Protein AF-L0PBT4-F1 (afdb_monomer_lite)

Foldseek 3Di:
DDDDDDDDPDDDPPDPDPVVVVVVVVVVVVVVPPDDDDDPDDDDDDDDDPDDDPDDPDDDDPDDPPPPPDDVVNVVVVVVVVVVVLVVLLVVLVVLLVVLVVLLVVLLVLLVVLLVVLVVLLVLLVVLLVLLVVLVVLVVVLVVLVVVLPDPPPDPDDPPVCPVVVVVVVVVVVVVVVVVSVVVVVVSVVLSVVLVVLSVCLVCVPPPCPPPPPPPPDPPPPPPDPDPVSVVSVSSSVVSVVSSVVSVVSSVSSVVSSVVSVVSSVVSVVVSVVSVVVSVVSNVVSVVSVVVSD

Organism: Pneumocystis jirovecii (NCBI:txid42068)

Secondary structure (DSSP, 8-state):
-----------------HHHHHHHHHHHHHHHT-------------------------S--------SSS-HHHHHHHHHHHHHHHHHHHHHHHHHHHHHHHHHHHHHHHHHHHHHHHHHHHHHHHHHHHHHHHHHHHHHHHHHHHHHSS-TTS-----GGGHHHHHHHHHHHHHHHHHHHHHHHHHHHHHHHHHHHHHHHHHHTTTT----------TT---SS--HHHHHHHHHHHHHHHHHHHHHHHHHHHHHHHHHHHHHHHHHHHHHHHHHHHHHHHHHHHHHHHHTT-

InterPro domains:
  IPR000727 Target SNARE coiled-coil homology domain [PS50192] (231-293)
  IPR000727 Target SNARE coiled-coil homology domain [SM00397] (78-148)
  IPR000727 Target SNARE coiled-coil homology domain [SM00397] (226-293)

Structure (mmCIF, N/CA/C/O backbone):
data_AF-L0PBT4-F1
#
_entry.id   AF-L0PBT4-F1
#
loop_
_atom_site.group_PDB
_atom_site.id
_atom_site.type_symbol
_atom_site.label_atom_id
_atom_site.label_alt_id
_atom_site.label_comp_id
_atom_site.label_asym_id
_atom_site.label_entity_id
_atom_site.label_seq_id
_atom_site.pdbx_PDB_ins_code
_atom_site.Cartn_x
_atom_site.Cartn_y
_atom_site.Cartn_z
_atom_site.occupancy
_atom_site.B_iso_or_equiv
_atom_site.auth_seq_id
_atom_site.auth_comp_id
_atom_site.auth_asym_id
_atom_site.auth_atom_id
_atom_site.pdbx_PDB_model_num
ATOM 1 N N . MET A 1 1 ? -69.398 -10.381 -0.695 1.00 43.28 1 MET A N 1
ATOM 2 C CA . MET A 1 1 ? -68.529 -10.692 -1.851 1.00 43.28 1 MET A CA 1
ATOM 3 C C . MET A 1 1 ? -67.370 -9.709 -1.882 1.00 43.28 1 MET A C 1
ATOM 5 O O . MET A 1 1 ? -67.590 -8.557 -2.208 1.00 43.28 1 MET A O 1
ATOM 9 N N . SER A 1 2 ? -66.177 -10.134 -1.473 1.00 41.75 2 SER A N 1
ATOM 10 C CA . SER A 1 2 ? -64.918 -9.934 -2.208 1.00 41.75 2 SER A CA 1
ATOM 11 C C . SER A 1 2 ? -63.764 -10.344 -1.297 1.00 41.75 2 SER A C 1
ATOM 13 O O . SER A 1 2 ? -63.379 -9.637 -0.373 1.00 41.75 2 SER A O 1
ATOM 15 N N . SER A 1 3 ? -63.255 -11.536 -1.585 1.00 40.88 3 SER A N 1
ATOM 16 C CA . SER A 1 3 ? -61.967 -12.060 -1.148 1.00 40.88 3 SER A CA 1
ATOM 17 C C . SER A 1 3 ? -60.820 -11.144 -1.595 1.00 40.88 3 SER A C 1
ATOM 19 O O . SER A 1 3 ? -60.897 -10.574 -2.684 1.00 40.88 3 SER A O 1
ATOM 21 N N . ARG A 1 4 ? -59.787 -11.019 -0.748 1.00 42.50 4 ARG A N 1
ATOM 22 C CA . ARG A 1 4 ? -58.368 -10.673 -1.009 1.00 42.50 4 ARG A CA 1
ATOM 23 C C . ARG A 1 4 ? -57.743 -10.487 0.384 1.00 42.50 4 ARG A C 1
ATOM 25 O O . ARG A 1 4 ? -58.097 -9.551 1.078 1.00 42.50 4 ARG A O 1
ATOM 32 N N . GLY A 1 5 ? -56.922 -11.369 0.939 1.00 37.16 5 GLY A N 1
ATOM 33 C CA . GLY A 1 5 ? -55.875 -12.182 0.336 1.00 37.16 5 GLY A CA 1
ATOM 34 C C . GLY A 1 5 ? -54.567 -11.753 1.000 1.00 37.16 5 GLY A C 1
ATOM 35 O O . GLY A 1 5 ? -53.940 -10.801 0.545 1.00 37.16 5 GLY A O 1
ATOM 36 N N . PHE A 1 6 ? -54.212 -12.415 2.105 1.00 38.78 6 PHE A N 1
ATOM 37 C CA . PHE A 1 6 ? -52.901 -12.319 2.749 1.00 38.78 6 PHE A CA 1
ATOM 38 C C . PHE A 1 6 ? -51.807 -12.529 1.692 1.00 38.78 6 PHE A C 1
ATOM 40 O O . PHE A 1 6 ? -51.785 -13.569 1.035 1.00 38.78 6 PHE A O 1
ATOM 47 N N . ARG A 1 7 ? -50.900 -11.561 1.524 1.00 38.94 7 ARG A N 1
ATOM 48 C CA . ARG A 1 7 ? -49.641 -11.775 0.804 1.00 38.94 7 ARG A CA 1
ATOM 49 C C . ARG A 1 7 ? -48.511 -11.859 1.817 1.00 38.94 7 ARG A C 1
ATOM 51 O O . ARG A 1 7 ? -48.128 -10.872 2.435 1.00 38.94 7 ARG A O 1
ATOM 58 N N . SER A 1 8 ? -48.025 -13.081 1.973 1.00 37.66 8 SER A N 1
ATOM 59 C CA . SER A 1 8 ? -46.718 -13.441 2.501 1.00 37.66 8 SER A CA 1
ATOM 60 C C . SER A 1 8 ? -45.621 -12.590 1.859 1.00 37.66 8 SER A C 1
ATOM 62 O O . SER A 1 8 ? -45.444 -12.635 0.640 1.00 37.66 8 SER A O 1
ATOM 64 N N . ILE A 1 9 ? -44.861 -11.853 2.668 1.00 38.34 9 ILE A N 1
ATOM 65 C CA . ILE A 1 9 ? -43.559 -11.327 2.254 1.00 38.34 9 ILE A CA 1
ATOM 66 C C . ILE A 1 9 ? -42.595 -12.508 2.363 1.00 38.34 9 ILE A C 1
ATOM 68 O O . ILE A 1 9 ? -42.081 -12.825 3.433 1.00 38.34 9 ILE A O 1
ATOM 72 N N . SER A 1 10 ? -42.495 -13.233 1.250 1.00 38.16 10 SER A N 1
ATOM 73 C CA . SER A 1 10 ? -41.511 -14.281 1.029 1.00 38.16 10 SER A CA 1
ATOM 74 C C . SER A 1 10 ? -40.129 -13.647 0.931 1.00 38.16 10 SER A C 1
ATOM 76 O O . SER A 1 10 ? -39.954 -12.567 0.372 1.00 38.16 10 SER A O 1
ATOM 78 N N . SER A 1 11 ? -39.170 -14.346 1.513 1.00 46.53 11 SER A N 1
ATOM 79 C CA . SER A 1 11 ? -37.734 -14.155 1.403 1.00 46.53 11 SER A CA 1
ATOM 80 C C . SER A 1 11 ? -37.273 -14.040 -0.051 1.00 46.53 11 SER A C 1
ATOM 82 O O . SER A 1 11 ? -37.295 -15.042 -0.755 1.00 46.53 11 SER A O 1
ATOM 84 N N . ASP A 1 12 ? -36.766 -12.873 -0.439 1.00 35.81 12 ASP A N 1
ATOM 85 C CA . ASP A 1 12 ? -35.899 -12.710 -1.610 1.00 35.81 12 ASP A CA 1
ATOM 86 C C . ASP A 1 12 ? -34.608 -12.004 -1.170 1.00 35.81 12 ASP A C 1
ATOM 88 O O . ASP A 1 12 ? -34.315 -10.859 -1.504 1.00 35.81 12 ASP A O 1
ATOM 92 N N . ILE A 1 13 ? -33.826 -12.721 -0.358 1.00 43.94 13 ILE A N 1
ATOM 93 C CA . ILE A 1 13 ? -32.375 -12.535 -0.290 1.00 43.94 13 ILE A CA 1
ATOM 94 C C . ILE A 1 13 ? -31.819 -13.366 -1.445 1.00 43.94 13 ILE A C 1
ATOM 96 O O . ILE A 1 13 ? -31.404 -14.508 -1.269 1.00 43.94 13 ILE A O 1
ATOM 100 N N . SER A 1 14 ? -31.861 -12.811 -2.652 1.00 39.59 14 SER A N 1
ATOM 101 C CA . SER A 1 14 ? -31.086 -13.327 -3.775 1.00 39.59 14 SER A CA 1
ATOM 102 C C . SER A 1 14 ? -29.856 -12.441 -3.932 1.00 39.59 14 SER A C 1
ATOM 104 O O . SER A 1 14 ? -29.924 -11.358 -4.508 1.00 39.59 14 SER A O 1
ATOM 106 N N . SER A 1 15 ? -28.754 -12.895 -3.333 1.00 42.53 15 SER A N 1
ATOM 107 C CA . SER A 1 15 ? -27.389 -12.800 -3.868 1.00 42.53 15 SER A CA 1
ATOM 108 C C . SER A 1 15 ? -27.216 -11.834 -5.050 1.00 42.53 15 SER A C 1
ATOM 110 O O . SER A 1 15 ? -27.249 -12.240 -6.213 1.00 42.53 15 SER A O 1
ATOM 112 N N . ILE A 1 16 ? -27.003 -10.553 -4.751 1.00 42.06 16 ILE A N 1
ATOM 113 C CA . ILE A 1 16 ? -26.488 -9.593 -5.726 1.00 42.06 16 ILE A CA 1
ATOM 114 C C . ILE A 1 16 ? -25.028 -9.977 -5.960 1.00 42.06 16 ILE A C 1
ATOM 116 O O . ILE A 1 16 ? -24.173 -9.796 -5.095 1.00 42.06 16 ILE A O 1
ATOM 120 N N . SER A 1 17 ? -24.775 -10.583 -7.116 1.00 49.16 17 SER A N 1
ATOM 121 C CA . SER A 1 17 ? -23.468 -11.033 -7.581 1.00 49.16 17 SER A CA 1
ATOM 122 C C . SER A 1 17 ? -22.495 -9.853 -7.702 1.00 49.16 17 SER A C 1
ATOM 124 O O . SER A 1 17 ? -22.432 -9.189 -8.739 1.00 49.16 17 SER A O 1
ATOM 126 N N . SER A 1 18 ? -21.708 -9.607 -6.657 1.00 51.16 18 SER A N 1
ATOM 127 C CA . SER A 1 18 ? -20.568 -8.679 -6.662 1.00 51.16 18 SER A CA 1
ATOM 128 C C . SER A 1 18 ? -19.518 -9.037 -7.729 1.00 51.16 18 SER A C 1
ATOM 130 O O . SER A 1 18 ? -18.808 -8.158 -8.219 1.00 51.16 18 SER A O 1
ATOM 132 N N . GLU A 1 19 ? -19.485 -10.299 -8.169 1.00 45.59 19 GLU A N 1
ATOM 133 C CA . GLU A 1 19 ? -18.660 -10.792 -9.279 1.00 45.59 19 GLU A CA 1
ATOM 134 C C . GLU A 1 19 ? -18.990 -10.104 -10.618 1.00 45.59 19 GLU A C 1
ATOM 136 O O . GLU A 1 19 ? -18.097 -9.804 -11.412 1.00 45.59 19 GLU A O 1
ATOM 141 N N . SER A 1 20 ? -20.274 -9.826 -10.883 1.00 51.75 20 SER A N 1
ATOM 142 C CA . SER A 1 20 ? -20.720 -9.254 -12.162 1.00 51.75 20 SER A CA 1
ATOM 143 C C . SER A 1 20 ? -20.284 -7.798 -12.293 1.00 51.75 20 SER A C 1
ATOM 145 O O . SER A 1 20 ? -19.814 -7.374 -13.347 1.00 51.75 20 SER A O 1
ATOM 147 N N . THR A 1 21 ? -20.392 -7.026 -11.213 1.00 55.00 21 THR A N 1
ATOM 148 C CA . THR A 1 21 ? -20.064 -5.596 -11.199 1.00 55.00 21 THR A CA 1
ATOM 149 C C . THR A 1 21 ? -18.555 -5.362 -11.263 1.00 55.00 21 THR A C 1
ATOM 151 O O . THR A 1 21 ? -18.106 -4.428 -11.931 1.00 55.00 21 THR A O 1
ATOM 154 N N . TYR A 1 22 ? -17.756 -6.236 -10.640 1.00 52.50 22 TYR A N 1
ATOM 155 C CA . TYR A 1 22 ? -16.294 -6.184 -10.721 1.00 52.50 22 TYR A CA 1
ATOM 156 C C . TYR A 1 22 ? -15.786 -6.517 -12.132 1.00 52.50 22 TYR A C 1
ATOM 158 O O . TYR A 1 22 ? -14.989 -5.766 -12.698 1.00 52.50 22 TYR A O 1
ATOM 166 N N . ASN A 1 23 ? -16.310 -7.581 -12.748 1.00 51.16 23 ASN A N 1
ATOM 167 C CA . ASN A 1 23 ? -15.938 -7.962 -14.112 1.00 51.16 23 ASN A CA 1
ATOM 168 C C . ASN A 1 23 ? -16.391 -6.929 -15.149 1.00 51.16 23 ASN A C 1
ATOM 170 O O . ASN A 1 23 ? -15.638 -6.598 -16.061 1.00 51.16 23 ASN A O 1
ATOM 174 N N . GLN A 1 24 ? -17.572 -6.336 -14.974 1.00 58.28 24 GLN A N 1
ATOM 175 C CA . GLN A 1 24 ? -18.054 -5.277 -15.860 1.00 58.28 24 GLN A CA 1
ATOM 176 C C . GLN A 1 24 ? -17.209 -3.996 -15.747 1.00 58.28 24 GLN A C 1
ATOM 178 O O . GLN A 1 24 ? -17.009 -3.302 -16.742 1.00 58.28 24 GLN A O 1
ATOM 183 N N . SER A 1 25 ? -16.661 -3.708 -14.563 1.00 62.53 25 SER A N 1
ATOM 184 C CA . SER A 1 25 ? -15.754 -2.574 -14.342 1.00 62.53 25 SER A CA 1
ATOM 185 C C . SER A 1 25 ? -14.353 -2.834 -14.907 1.00 62.53 25 SER A C 1
ATOM 187 O O . SER A 1 25 ? -13.784 -1.944 -15.535 1.00 62.53 25 SER A O 1
ATOM 189 N N . ARG A 1 26 ? -13.824 -4.063 -14.768 1.00 54.12 26 ARG A N 1
ATOM 190 C CA . ARG A 1 26 ? -12.590 -4.501 -15.450 1.00 54.12 26 ARG A CA 1
ATOM 191 C C . ARG A 1 26 ? -12.731 -4.385 -16.963 1.00 54.12 26 ARG A C 1
ATOM 193 O O . ARG A 1 26 ? -11.883 -3.773 -17.597 1.00 54.12 26 ARG A O 1
ATOM 200 N N . ASN A 1 27 ? -13.812 -4.913 -17.531 1.00 55.19 27 ASN A N 1
ATOM 201 C CA . ASN A 1 27 ? -14.011 -4.917 -18.980 1.00 55.19 27 ASN A CA 1
ATOM 202 C C . ASN A 1 27 ? -14.129 -3.494 -19.545 1.00 55.19 27 ASN A C 1
ATOM 204 O O . ASN A 1 27 ? -13.519 -3.203 -20.567 1.00 55.19 27 ASN A O 1
ATOM 208 N N . LYS A 1 28 ? -14.796 -2.577 -18.830 1.00 58.22 28 LYS A N 1
ATOM 209 C CA . LYS A 1 28 ? -14.851 -1.155 -19.211 1.00 58.22 28 LYS A CA 1
ATOM 210 C C . LYS A 1 28 ? -13.494 -0.451 -19.118 1.00 58.22 28 LYS A C 1
ATOM 212 O O . LYS A 1 28 ? -13.214 0.432 -19.923 1.00 58.22 28 LYS A O 1
ATOM 217 N N . LEU A 1 29 ? -12.637 -0.846 -18.173 1.00 45.81 29 LEU A N 1
ATOM 218 C CA . LEU A 1 29 ? -11.268 -0.331 -18.069 1.00 45.81 29 LEU A CA 1
ATOM 219 C C . LEU A 1 29 ? -10.413 -0.760 -19.278 1.00 45.81 29 LEU A C 1
ATOM 221 O O . LEU A 1 29 ? -9.633 0.045 -19.776 1.00 45.81 29 LEU A O 1
ATOM 225 N N . PHE A 1 30 ? -10.609 -1.987 -19.778 1.00 47.06 30 PHE A N 1
ATOM 226 C CA . PHE A 1 30 ? -9.940 -2.506 -20.982 1.00 47.06 30 PHE A CA 1
ATOM 227 C C . PHE A 1 30 ? -10.537 -1.968 -22.300 1.00 47.06 30 PHE A C 1
ATOM 229 O O . PHE A 1 30 ? -9.823 -1.834 -23.297 1.00 47.06 30 PHE A O 1
ATOM 236 N N . GLU A 1 31 ? -11.820 -1.597 -22.310 1.00 46.00 31 GLU A N 1
ATOM 237 C CA . GLU A 1 31 ? -12.459 -0.911 -23.443 1.00 46.00 31 GLU A CA 1
ATOM 238 C C . GLU A 1 31 ? -11.933 0.522 -23.617 1.00 46.00 31 GLU A C 1
ATOM 240 O O . GLU A 1 31 ? -11.629 0.935 -24.734 1.00 46.00 31 GLU A O 1
ATOM 245 N N . ILE A 1 32 ? -11.747 1.271 -22.523 1.00 44.81 32 ILE A N 1
ATOM 246 C CA . ILE A 1 32 ? -11.278 2.669 -22.574 1.00 44.81 32 ILE A CA 1
ATOM 247 C C . ILE A 1 32 ? -9.815 2.770 -23.044 1.00 44.81 32 ILE A C 1
ATOM 249 O O . ILE A 1 32 ? -9.438 3.750 -23.685 1.00 44.81 32 ILE A O 1
ATOM 253 N N . THR A 1 33 ? -8.989 1.749 -22.800 1.00 44.69 33 THR A N 1
ATOM 254 C CA . THR A 1 33 ? -7.594 1.709 -23.278 1.00 44.69 33 THR A CA 1
ATOM 255 C C . THR A 1 33 ? -7.451 1.329 -24.753 1.00 44.69 33 THR A C 1
ATOM 257 O O . THR A 1 33 ? -6.356 1.417 -25.302 1.00 44.69 33 THR A O 1
ATOM 260 N N . SER A 1 34 ? -8.538 0.937 -25.421 1.00 42.00 34 SER A N 1
ATOM 261 C CA . SER A 1 34 ? -8.514 0.513 -26.823 1.00 42.00 34 SER A CA 1
ATOM 262 C C . SER A 1 34 ? -8.777 1.693 -27.760 1.00 42.00 34 SER A C 1
ATOM 264 O O . SER A 1 34 ? -9.775 1.745 -28.471 1.00 42.00 34 SER A O 1
ATOM 266 N N . SER A 1 35 ? -7.869 2.671 -27.761 1.00 41.31 35 SER A N 1
ATOM 267 C CA . SER A 1 35 ? -7.844 3.734 -28.771 1.00 41.31 35 SER A CA 1
ATOM 268 C C . SER A 1 35 ? -6.645 3.552 -29.701 1.00 41.31 35 SER A C 1
ATOM 270 O O . SER A 1 35 ? -5.522 3.902 -29.358 1.00 41.31 35 SER A O 1
ATOM 272 N N . LYS A 1 36 ? -6.948 2.997 -30.883 1.00 41.69 36 LYS A N 1
ATOM 273 C CA . LYS A 1 36 ? -6.243 3.092 -32.175 1.00 41.69 36 LYS A CA 1
ATOM 274 C C . LYS A 1 36 ? -4.715 2.953 -32.151 1.00 41.69 36 LYS A C 1
ATOM 276 O O . LYS A 1 36 ? -3.992 3.931 -32.302 1.00 41.69 36 LYS A O 1
ATOM 281 N N . TYR A 1 37 ? -4.256 1.708 -32.131 1.00 35.22 37 TYR A N 1
ATOM 282 C CA . TYR A 1 37 ? -3.057 1.322 -32.870 1.00 35.22 37 TYR A CA 1
ATOM 283 C C . TYR A 1 37 ? -3.450 0.183 -33.808 1.00 35.22 37 TYR A C 1
ATOM 285 O O . TYR A 1 37 ? -3.928 -0.856 -33.350 1.00 35.22 37 TYR A O 1
ATOM 293 N N . ASP A 1 38 ? -3.309 0.416 -35.113 1.00 33.78 38 ASP A N 1
ATOM 294 C CA . ASP A 1 38 ? -3.436 -0.616 -36.137 1.00 33.78 38 ASP A CA 1
ATOM 295 C C . ASP A 1 38 ? -2.411 -1.716 -35.854 1.00 33.78 38 ASP A C 1
ATOM 297 O O . ASP A 1 38 ? -1.199 -1.503 -35.921 1.00 33.78 38 ASP A O 1
ATOM 301 N N . GLN A 1 39 ? -2.901 -2.903 -35.499 1.00 33.56 39 GLN A N 1
ATOM 302 C CA . GLN A 1 39 ? -2.078 -4.098 -35.429 1.00 33.56 39 GLN A CA 1
ATOM 303 C C . GLN A 1 39 ? -1.901 -4.656 -36.840 1.00 33.56 39 GLN A C 1
ATOM 305 O O . GLN A 1 39 ? -2.731 -5.427 -37.319 1.00 33.56 39 GLN A O 1
ATOM 310 N N . ASN A 1 40 ? -0.786 -4.320 -37.487 1.00 30.48 40 ASN A N 1
ATOM 311 C CA . ASN A 1 40 ? -0.263 -5.162 -38.558 1.00 30.48 40 ASN A CA 1
ATOM 312 C C . ASN A 1 40 ? 0.199 -6.485 -37.937 1.00 30.48 40 ASN A C 1
ATOM 314 O O . ASN A 1 40 ? 1.293 -6.600 -37.388 1.00 30.48 40 ASN A O 1
ATOM 318 N N . THR A 1 41 ? -0.676 -7.484 -37.990 1.00 30.20 41 THR A N 1
ATOM 319 C CA . THR A 1 41 ? -0.382 -8.867 -37.623 1.00 30.20 41 THR A CA 1
ATOM 320 C C . THR A 1 41 ? 0.259 -9.563 -38.821 1.00 30.20 41 THR A C 1
ATOM 322 O O . THR A 1 41 ? -0.424 -10.103 -39.686 1.00 30.20 41 THR A O 1
ATOM 325 N N . TYR A 1 42 ? 1.592 -9.570 -38.873 1.00 32.69 42 TYR A N 1
ATOM 326 C CA . TYR A 1 42 ? 2.319 -10.550 -39.678 1.00 32.69 42 TYR A CA 1
ATOM 327 C C . TYR A 1 42 ? 2.253 -11.898 -38.959 1.00 32.69 42 TYR A C 1
ATOM 329 O O . TYR A 1 42 ? 2.907 -12.119 -37.940 1.00 32.69 42 TYR A O 1
ATOM 337 N N . THR A 1 43 ? 1.425 -12.800 -39.477 1.00 30.72 43 THR A N 1
ATOM 338 C CA . THR A 1 43 ? 1.442 -14.213 -39.103 1.00 30.72 43 THR A CA 1
ATOM 339 C C . THR A 1 43 ? 2.543 -14.898 -39.911 1.00 30.72 43 THR A C 1
ATOM 341 O O . THR A 1 43 ? 2.409 -15.102 -41.112 1.00 30.72 43 THR A O 1
ATOM 344 N N . SER A 1 44 ? 3.662 -15.223 -39.262 1.00 32.78 44 SER A N 1
ATOM 345 C CA . SER A 1 44 ? 4.652 -16.159 -39.801 1.00 32.78 44 SER A CA 1
ATOM 346 C C . SER A 1 44 ? 4.689 -17.379 -38.888 1.00 32.78 44 SER A C 1
ATOM 348 O O . SER A 1 44 ? 5.070 -17.292 -37.719 1.00 32.78 44 SER A O 1
ATOM 350 N N . GLU A 1 45 ? 4.199 -18.503 -39.405 1.00 28.91 45 GLU A N 1
ATOM 351 C CA . GLU A 1 45 ? 4.222 -19.803 -38.744 1.00 28.91 45 GLU A CA 1
ATOM 352 C C . GLU A 1 45 ? 5.671 -20.289 -38.589 1.00 28.91 45 GLU A C 1
ATOM 354 O O . GLU A 1 45 ? 6.248 -20.899 -39.488 1.00 28.91 45 GLU A O 1
ATOM 359 N N . TYR A 1 46 ? 6.259 -20.073 -37.414 1.00 31.39 46 TYR A N 1
ATOM 360 C CA . TYR A 1 46 ? 7.480 -20.769 -37.018 1.00 31.39 46 TYR A CA 1
ATOM 361 C C . TYR A 1 46 ? 7.149 -22.220 -36.641 1.00 31.39 46 TYR A C 1
ATOM 363 O O . TYR A 1 46 ? 6.716 -22.518 -35.527 1.00 31.39 46 TYR A O 1
ATOM 371 N N . LYS A 1 47 ? 7.380 -23.151 -37.573 1.00 30.80 47 LYS A N 1
ATOM 372 C CA . LYS A 1 47 ? 7.504 -24.583 -37.264 1.00 30.80 47 LYS A CA 1
ATOM 373 C C . LYS A 1 47 ? 8.904 -24.860 -36.713 1.00 30.80 47 LYS A C 1
ATOM 375 O O . LYS A 1 47 ? 9.864 -24.976 -37.467 1.00 30.80 47 LYS A O 1
ATOM 380 N N . SER A 1 48 ? 9.007 -25.001 -35.394 1.00 29.12 48 SER A N 1
ATOM 381 C CA . SER A 1 48 ? 10.205 -25.512 -34.722 1.00 29.12 48 SER A CA 1
ATOM 382 C C . SER A 1 48 ? 10.399 -27.003 -35.014 1.00 29.12 48 SER A C 1
ATOM 384 O O . SER A 1 48 ? 9.711 -27.843 -34.439 1.00 29.12 48 SER A O 1
ATOM 386 N N . ASN A 1 49 ? 11.369 -27.334 -35.868 1.00 30.39 49 ASN A N 1
ATOM 387 C CA . ASN A 1 49 ? 11.982 -28.662 -35.921 1.00 30.39 49 ASN A CA 1
ATOM 388 C C . ASN A 1 49 ? 13.194 -28.665 -34.979 1.00 30.39 49 ASN A C 1
ATOM 390 O O . ASN A 1 49 ? 14.296 -28.278 -35.362 1.00 30.39 49 ASN A O 1
ATOM 394 N N . TYR A 1 50 ? 12.979 -29.071 -33.727 1.00 34.25 50 TYR A N 1
ATOM 395 C CA . TYR A 1 50 ? 14.070 -29.418 -32.818 1.00 34.25 50 TYR A CA 1
ATOM 396 C C . TYR A 1 50 ? 14.522 -30.841 -33.127 1.00 34.25 50 TYR A C 1
ATOM 398 O O . TYR A 1 50 ? 13.969 -31.801 -32.594 1.00 34.25 50 TYR A O 1
ATOM 406 N N . ASP A 1 51 ? 15.541 -30.959 -33.977 1.00 31.25 51 ASP A N 1
ATOM 407 C CA . ASP A 1 51 ? 16.295 -32.196 -34.134 1.00 31.25 51 ASP A CA 1
ATOM 408 C C . ASP A 1 51 ? 17.667 -32.031 -33.468 1.00 31.25 51 ASP A C 1
ATOM 410 O O . ASP A 1 51 ? 18.462 -31.142 -33.785 1.00 31.25 51 ASP A O 1
ATOM 414 N N . ASN A 1 52 ? 17.905 -32.864 -32.458 1.00 46.38 52 ASN A N 1
ATOM 415 C CA . ASN A 1 52 ? 19.082 -32.839 -31.601 1.00 46.38 52 ASN A CA 1
ATOM 416 C C . ASN A 1 52 ? 20.354 -33.198 -32.385 1.00 46.38 52 ASN A C 1
ATOM 418 O O . ASN A 1 52 ? 20.638 -34.371 -32.620 1.00 46.38 52 ASN A O 1
ATOM 422 N N . LYS A 1 53 ? 21.192 -32.199 -32.683 1.00 35.12 53 LYS A N 1
ATOM 423 C CA . LYS A 1 53 ? 22.631 -32.386 -32.942 1.00 35.12 53 LYS A CA 1
ATOM 424 C C . LYS A 1 53 ? 23.450 -31.321 -32.214 1.00 35.12 53 LYS A C 1
ATOM 426 O O . LYS A 1 53 ? 24.058 -30.448 -32.823 1.00 35.12 53 LYS A O 1
ATOM 431 N N . PHE A 1 54 ? 23.523 -31.438 -30.890 1.00 35.88 54 PHE A N 1
ATOM 432 C CA . PHE A 1 54 ? 24.600 -30.812 -30.125 1.00 35.88 54 PHE A CA 1
ATOM 433 C C . PHE A 1 54 ? 25.918 -31.534 -30.439 1.00 35.88 54 PHE A C 1
ATOM 435 O O . PHE A 1 54 ? 26.255 -32.548 -29.829 1.00 35.88 54 PHE A O 1
ATOM 442 N N . LYS A 1 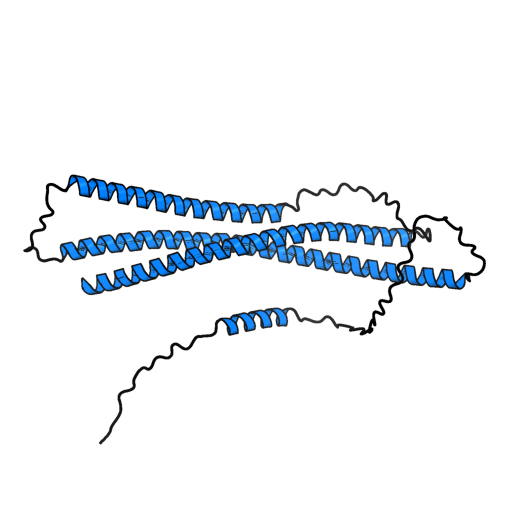55 ? 26.666 -31.014 -31.418 1.00 37.16 55 LYS A N 1
ATOM 443 C CA . LYS A 1 55 ? 28.107 -31.252 -31.517 1.00 37.16 55 LYS A CA 1
ATOM 444 C C . LYS A 1 55 ? 28.829 -30.193 -30.687 1.00 37.16 55 LYS A C 1
ATOM 446 O O . LYS A 1 55 ? 28.750 -29.001 -30.945 1.00 37.16 55 LYS A O 1
ATOM 451 N N . ASN A 1 56 ? 29.492 -30.710 -29.665 1.00 39.47 56 ASN A N 1
ATOM 452 C CA . ASN A 1 56 ? 30.520 -30.120 -28.825 1.00 39.47 56 ASN A CA 1
ATOM 453 C C . ASN A 1 56 ? 31.488 -29.206 -29.613 1.00 39.47 56 ASN A C 1
ATOM 455 O O . ASN A 1 56 ? 32.307 -29.716 -30.374 1.00 39.47 56 ASN A O 1
ATOM 459 N N . TYR A 1 57 ? 31.421 -27.886 -29.406 1.00 39.72 57 TYR A N 1
ATOM 460 C CA . TYR A 1 57 ? 32.486 -26.947 -29.785 1.00 39.72 57 TYR A CA 1
ATOM 461 C C . TYR A 1 57 ? 33.329 -26.617 -28.554 1.00 39.72 57 TYR A C 1
ATOM 463 O O . TYR A 1 57 ? 33.217 -25.558 -27.940 1.00 39.72 57 TYR A O 1
ATOM 471 N N . GLY A 1 58 ? 34.187 -27.564 -28.188 1.00 36.50 58 GLY A N 1
ATOM 472 C CA . GLY A 1 58 ? 35.389 -27.265 -27.434 1.00 36.50 58 GLY A CA 1
ATOM 473 C C . GLY A 1 58 ? 36.491 -26.853 -28.405 1.00 36.50 58 GLY A C 1
ATOM 474 O O . GLY A 1 58 ? 36.928 -27.673 -29.197 1.00 36.50 58 GLY A O 1
ATOM 475 N N . ARG A 1 59 ? 36.945 -25.600 -28.290 1.00 47.09 59 ARG A N 1
ATOM 476 C CA . ARG A 1 59 ? 38.342 -25.180 -28.492 1.00 47.09 59 ARG A CA 1
ATOM 477 C C . ARG A 1 59 ? 39.030 -25.698 -29.766 1.00 47.09 59 ARG A C 1
ATOM 479 O O . ARG A 1 59 ? 39.815 -26.633 -29.683 1.00 47.09 59 ARG A O 1
ATOM 486 N N . GLU A 1 60 ? 38.883 -24.994 -30.886 1.00 37.09 60 GLU A N 1
ATOM 487 C CA . GLU A 1 60 ? 39.837 -25.101 -31.997 1.00 37.09 60 GLU A CA 1
ATOM 488 C C . GLU A 1 60 ? 39.788 -23.863 -32.906 1.00 37.09 60 GLU A C 1
ATOM 490 O O . GLU A 1 60 ? 38.721 -23.458 -33.347 1.00 37.09 60 GLU A O 1
ATOM 495 N N . GLY A 1 61 ? 40.968 -23.266 -33.119 1.00 34.12 61 GLY A N 1
ATOM 496 C CA . GLY A 1 61 ? 41.356 -22.449 -34.274 1.00 34.12 61 GLY A CA 1
ATOM 497 C C . GLY A 1 61 ? 40.472 -21.267 -34.677 1.00 34.12 61 GLY A C 1
ATOM 498 O O . GLY A 1 61 ? 39.474 -21.439 -35.364 1.00 34.12 61 GLY A O 1
ATOM 499 N N . TYR A 1 62 ? 40.948 -20.043 -34.428 1.00 44.00 62 TYR A N 1
ATOM 500 C CA . TYR A 1 62 ? 40.646 -18.930 -35.332 1.00 44.00 62 TYR A CA 1
ATOM 501 C C . TYR A 1 62 ? 41.161 -19.303 -36.731 1.00 44.00 62 TYR A C 1
ATOM 503 O O . TYR A 1 62 ? 42.356 -19.212 -37.006 1.00 44.00 62 TYR A O 1
ATOM 511 N N . THR A 1 63 ? 40.272 -19.774 -37.602 1.00 39.81 63 THR A N 1
ATOM 512 C CA . THR A 1 63 ? 40.524 -19.870 -39.039 1.00 39.81 63 THR A CA 1
ATOM 513 C C . THR A 1 63 ? 40.341 -18.476 -39.637 1.00 39.81 63 THR A C 1
ATOM 515 O O . THR A 1 63 ? 39.249 -17.918 -39.493 1.00 39.81 63 THR A O 1
ATOM 518 N N . PRO A 1 64 ? 41.353 -17.892 -40.302 1.00 44.56 64 PRO A N 1
ATOM 519 C CA . PRO A 1 64 ? 41.133 -16.693 -41.095 1.00 44.56 64 PRO A CA 1
ATOM 520 C C . PRO A 1 64 ? 40.145 -17.066 -42.203 1.00 44.56 64 PRO A C 1
ATOM 522 O O . PRO A 1 64 ? 40.368 -18.041 -42.922 1.00 44.56 64 PRO A O 1
ATOM 525 N N . TYR A 1 65 ? 39.034 -16.339 -42.311 1.00 50.53 65 TYR A N 1
ATOM 526 C CA . TYR A 1 65 ? 38.126 -16.469 -43.447 1.00 50.53 65 TYR A CA 1
ATOM 527 C C . TYR A 1 65 ? 38.919 -16.156 -44.726 1.00 50.53 65 TYR A C 1
ATOM 529 O O . TYR A 1 65 ? 39.334 -15.018 -44.939 1.00 50.53 65 TYR A O 1
ATOM 537 N N . ASN A 1 66 ? 39.152 -17.174 -45.558 1.00 43.16 66 ASN A N 1
ATOM 538 C CA . ASN A 1 66 ? 39.583 -16.988 -46.940 1.00 43.16 66 ASN A CA 1
ATOM 539 C C . ASN A 1 66 ? 38.436 -16.307 -47.689 1.00 43.16 66 ASN A C 1
ATOM 541 O O . ASN A 1 66 ? 37.395 -16.915 -47.935 1.00 43.16 66 ASN A O 1
ATOM 545 N N . ASN A 1 67 ? 38.632 -15.032 -47.998 1.00 52.75 67 ASN A N 1
ATOM 546 C CA . ASN A 1 67 ? 37.675 -14.164 -48.662 1.00 52.75 67 ASN A CA 1
ATOM 547 C C . ASN A 1 67 ? 38.029 -14.078 -50.158 1.00 52.75 67 ASN A C 1
ATOM 549 O O . ASN A 1 67 ? 38.573 -13.082 -50.613 1.00 52.75 67 ASN A O 1
ATOM 553 N N . GLU A 1 68 ? 37.804 -15.160 -50.907 1.00 46.06 68 GLU A N 1
ATOM 554 C CA . GLU A 1 68 ? 37.981 -15.180 -52.376 1.00 46.06 68 GLU A CA 1
ATOM 555 C C . GLU A 1 68 ? 36.698 -15.607 -53.118 1.00 46.06 68 GLU A C 1
ATOM 557 O O . GLU A 1 68 ? 36.745 -16.049 -54.263 1.00 46.06 68 GLU A O 1
ATOM 562 N N . GLY A 1 69 ? 35.530 -15.491 -52.477 1.00 50.50 69 GLY A N 1
ATOM 563 C CA . GLY A 1 69 ? 34.260 -15.897 -53.093 1.00 50.50 69 GLY A CA 1
ATOM 564 C C . GLY A 1 69 ? 33.000 -15.203 -52.583 1.00 50.50 69 GLY A C 1
ATOM 565 O O . GLY A 1 69 ? 31.918 -15.603 -52.998 1.00 50.50 69 GLY A O 1
ATOM 566 N N . SER A 1 70 ? 33.111 -14.200 -51.705 1.00 53.12 70 SER A N 1
ATOM 567 C CA . SER A 1 70 ? 31.984 -13.302 -51.445 1.00 53.12 70 SER A CA 1
ATOM 568 C C . SER A 1 70 ? 32.059 -12.192 -52.480 1.00 53.12 70 SER A C 1
ATOM 570 O O . SER A 1 70 ? 33.074 -11.502 -52.564 1.00 53.12 70 SER A O 1
ATOM 572 N N . SER A 1 71 ? 31.021 -12.057 -53.294 1.00 61.34 71 SER A N 1
ATOM 573 C CA . SER A 1 71 ? 30.893 -10.940 -54.225 1.00 61.34 71 SER A CA 1
ATOM 574 C C . SER A 1 71 ? 30.883 -9.646 -53.406 1.00 61.34 71 SER A C 1
ATOM 576 O O . SER A 1 71 ? 30.257 -9.615 -52.345 1.00 61.34 71 SER A O 1
ATOM 578 N N . ASP A 1 72 ? 31.515 -8.568 -53.877 1.00 67.50 72 ASP A N 1
ATOM 579 C CA . ASP A 1 72 ? 31.386 -7.249 -53.229 1.00 67.50 72 ASP A CA 1
ATOM 580 C C . ASP A 1 72 ? 29.897 -6.850 -53.074 1.00 67.50 72 ASP A C 1
ATOM 582 O O . ASP A 1 72 ? 29.505 -6.243 -52.080 1.00 67.50 72 ASP A O 1
ATOM 586 N N . GLU A 1 73 ? 29.048 -7.324 -53.993 1.00 74.75 73 GLU A N 1
ATOM 587 C CA . GLU A 1 73 ? 27.584 -7.210 -53.973 1.00 74.75 73 GLU A CA 1
ATOM 588 C C . GLU A 1 73 ? 26.924 -7.876 -52.744 1.00 74.75 73 GLU A C 1
ATOM 590 O O . GLU A 1 73 ? 25.997 -7.313 -52.162 1.00 74.75 73 GLU A O 1
ATOM 595 N N . ASP A 1 74 ? 27.426 -9.027 -52.279 1.00 75.56 74 ASP A N 1
ATOM 596 C CA . ASP A 1 74 ? 26.901 -9.704 -51.081 1.00 75.56 74 ASP A CA 1
ATOM 597 C C . ASP A 1 74 ? 27.245 -8.916 -49.807 1.00 75.56 74 ASP A C 1
ATOM 599 O O . ASP A 1 74 ? 26.453 -8.834 -48.865 1.00 75.56 74 ASP A O 1
ATOM 603 N N . VAL A 1 75 ? 28.431 -8.300 -49.779 1.00 76.88 75 VAL A N 1
ATOM 604 C CA . VAL A 1 75 ? 28.885 -7.464 -48.662 1.00 76.88 75 VAL A CA 1
ATOM 605 C C . VAL A 1 75 ? 28.072 -6.168 -48.593 1.00 76.88 75 VAL A C 1
ATOM 607 O O . VAL A 1 75 ? 27.681 -5.751 -47.502 1.00 76.88 75 VAL A O 1
ATOM 610 N N . GLU A 1 76 ? 27.774 -5.545 -49.734 1.00 79.31 76 GLU A N 1
ATOM 611 C CA . GLU A 1 76 ? 26.908 -4.361 -49.816 1.00 79.31 76 GLU A CA 1
ATOM 612 C C . GLU A 1 76 ? 25.464 -4.661 -49.391 1.00 79.31 76 GLU A C 1
ATOM 614 O O . GLU A 1 76 ? 24.879 -3.888 -48.625 1.00 79.31 76 GLU A O 1
ATOM 619 N N . ALA A 1 77 ? 24.912 -5.808 -49.799 1.00 83.81 77 ALA A N 1
ATOM 620 C CA . ALA A 1 77 ? 23.580 -6.239 -49.378 1.00 83.81 77 ALA A CA 1
ATOM 621 C C . ALA A 1 77 ? 23.486 -6.413 -47.849 1.00 83.81 77 ALA A C 1
ATOM 623 O O . ALA A 1 77 ? 22.561 -5.894 -47.218 1.00 83.81 77 ALA A O 1
ATOM 624 N N . ILE A 1 78 ? 24.479 -7.067 -47.234 1.00 81.25 78 ILE A N 1
ATOM 625 C CA . ILE A 1 78 ? 24.546 -7.248 -45.774 1.00 81.25 78 ILE A CA 1
ATOM 626 C C . ILE A 1 78 ? 24.670 -5.900 -45.050 1.00 81.25 78 ILE A C 1
ATOM 628 O O . ILE A 1 78 ? 24.037 -5.688 -44.013 1.00 81.25 78 ILE A O 1
ATOM 632 N N . LYS A 1 79 ? 25.457 -4.959 -45.582 1.00 82.25 79 LYS A N 1
ATOM 633 C CA . LYS A 1 79 ? 25.593 -3.610 -45.007 1.00 82.25 79 LYS A CA 1
ATOM 634 C C . LYS A 1 79 ? 24.278 -2.835 -45.048 1.00 82.25 79 LYS A C 1
ATOM 636 O O . LYS A 1 79 ? 23.921 -2.186 -44.064 1.00 82.25 79 LYS A O 1
ATOM 641 N N . GLN A 1 80 ? 23.535 -2.921 -46.150 1.00 83.94 80 GLN A N 1
ATOM 642 C CA . GLN A 1 80 ? 22.224 -2.283 -46.261 1.00 83.94 80 GLN A CA 1
ATOM 643 C C . GLN A 1 80 ? 21.223 -2.873 -45.258 1.00 83.94 80 GLN A C 1
ATOM 645 O O . GLN A 1 80 ? 20.515 -2.119 -44.584 1.00 83.94 80 GLN A O 1
ATOM 650 N N . GLU A 1 81 ? 21.193 -4.201 -45.120 1.00 84.50 81 GLU A N 1
ATOM 651 C CA . GLU A 1 81 ? 20.368 -4.882 -44.119 1.00 84.50 81 GLU A CA 1
ATOM 652 C C . GLU A 1 81 ? 20.745 -4.444 -42.698 1.00 84.50 81 GLU A C 1
ATOM 654 O O . GLU A 1 81 ? 19.873 -4.128 -41.889 1.00 84.50 81 GLU A O 1
ATOM 659 N N . MET A 1 82 ? 22.042 -4.332 -42.406 1.00 82.06 82 MET A N 1
ATOM 660 C CA . MET A 1 82 ? 22.522 -3.867 -41.109 1.00 82.06 82 MET A CA 1
ATOM 661 C C . MET A 1 82 ? 22.050 -2.440 -40.798 1.00 82.06 82 MET A C 1
ATOM 663 O O . MET A 1 82 ? 21.504 -2.209 -39.719 1.00 82.06 82 MET A O 1
ATOM 667 N N . ARG A 1 83 ? 22.187 -1.494 -41.739 1.00 83.31 83 ARG A N 1
ATOM 668 C CA . ARG A 1 83 ? 21.696 -0.111 -41.568 1.00 83.31 83 ARG A CA 1
ATOM 669 C C . ARG A 1 83 ? 20.187 -0.077 -41.318 1.00 83.31 83 ARG A C 1
ATOM 671 O O . ARG A 1 83 ? 19.724 0.647 -40.436 1.00 83.31 83 ARG A O 1
ATOM 678 N N . PHE A 1 84 ? 19.426 -0.894 -42.046 1.00 88.44 84 PHE A N 1
ATOM 679 C CA . PHE A 1 84 ? 17.984 -1.027 -41.845 1.00 88.44 84 PHE A CA 1
ATOM 680 C C . PHE A 1 84 ? 17.649 -1.522 -40.428 1.00 88.44 84 PHE A C 1
ATOM 682 O O . PHE A 1 84 ? 16.883 -0.878 -39.712 1.00 88.44 84 PHE A O 1
ATOM 689 N N . VAL A 1 85 ? 18.288 -2.606 -39.975 1.00 88.56 85 VAL A N 1
ATOM 690 C CA . VAL A 1 85 ? 18.079 -3.172 -38.631 1.00 88.56 85 VAL A CA 1
ATOM 691 C C . VAL A 1 85 ? 18.465 -2.184 -37.526 1.00 88.56 85 VAL A C 1
ATOM 693 O O . VAL A 1 85 ? 17.768 -2.094 -36.509 1.00 88.56 85 VAL A O 1
ATOM 696 N N . LYS A 1 86 ? 19.544 -1.416 -37.704 1.00 87.00 86 LYS A N 1
ATOM 697 C CA . LYS A 1 86 ? 19.955 -0.372 -36.754 1.00 87.00 86 LYS A CA 1
ATOM 698 C C . LYS A 1 86 ? 18.929 0.751 -36.670 1.00 87.00 86 LYS A C 1
ATOM 700 O O . LYS A 1 86 ? 18.519 1.121 -35.571 1.00 87.00 86 LYS A O 1
ATOM 705 N N . GLN A 1 87 ? 18.451 1.246 -37.810 1.00 89.50 87 GLN A N 1
ATOM 706 C CA . GLN A 1 87 ? 17.433 2.295 -37.850 1.00 89.50 87 GLN A CA 1
ATOM 707 C C . GLN A 1 87 ? 16.113 1.843 -37.203 1.00 89.50 87 GLN A C 1
ATOM 709 O O . GLN A 1 87 ? 15.479 2.608 -36.464 1.00 89.50 87 GLN A O 1
ATOM 714 N N . ASP A 1 88 ? 15.721 0.590 -37.426 1.00 91.44 88 ASP A N 1
ATOM 715 C CA . ASP A 1 88 ? 14.571 -0.029 -36.769 1.00 91.44 88 ASP A CA 1
ATOM 716 C C . ASP A 1 88 ? 14.785 -0.165 -35.255 1.00 91.44 88 ASP A C 1
ATOM 718 O O . ASP A 1 88 ? 13.899 0.173 -34.461 1.00 91.44 88 ASP A O 1
ATOM 722 N N . SER A 1 89 ? 15.980 -0.585 -34.834 1.00 91.56 89 SER A N 1
ATOM 723 C CA . SER A 1 89 ? 16.362 -0.688 -33.420 1.00 91.56 89 SER A CA 1
ATOM 724 C C . SER A 1 89 ? 16.354 0.676 -32.728 1.00 91.56 89 SER A C 1
ATOM 726 O O . SER A 1 89 ? 15.854 0.804 -31.607 1.00 91.56 89 SER A O 1
ATOM 728 N N . LEU A 1 90 ? 16.814 1.727 -33.406 1.00 91.12 90 LEU A N 1
ATOM 729 C CA . LEU A 1 90 ? 16.752 3.100 -32.918 1.00 91.12 90 LEU A CA 1
ATOM 730 C C . LEU A 1 90 ? 15.303 3.553 -32.693 1.00 91.12 90 LEU A C 1
ATOM 732 O O . LEU A 1 90 ? 14.946 4.030 -31.614 1.00 91.12 90 LEU A O 1
ATOM 736 N N . ASN A 1 91 ? 14.431 3.345 -33.679 1.00 93.88 91 ASN A N 1
ATOM 737 C CA . ASN A 1 91 ? 13.013 3.682 -33.552 1.00 93.88 91 ASN A CA 1
ATOM 738 C C . ASN A 1 91 ? 12.331 2.880 -32.430 1.00 93.88 91 ASN A C 1
ATOM 740 O O . ASN A 1 91 ? 11.525 3.421 -31.666 1.00 93.88 91 ASN A O 1
ATOM 744 N N . SER A 1 92 ? 12.688 1.603 -32.291 1.00 95.25 92 SER A N 1
ATOM 745 C CA . SER A 1 92 ? 12.204 0.728 -31.224 1.00 95.25 92 SER A CA 1
ATOM 746 C C . SER A 1 92 ? 12.639 1.217 -29.839 1.00 95.25 92 SER A C 1
ATOM 748 O O . SER A 1 92 ? 11.798 1.376 -28.951 1.00 95.25 92 SER A O 1
ATOM 750 N N . THR A 1 93 ? 13.921 1.545 -29.651 1.00 95.12 93 THR A N 1
ATOM 751 C CA . THR A 1 93 ? 14.443 2.034 -28.364 1.00 95.12 93 THR A CA 1
ATOM 752 C C . THR A 1 93 ? 13.852 3.388 -27.974 1.00 95.12 93 THR A C 1
ATOM 754 O O . THR A 1 93 ? 13.450 3.554 -26.822 1.00 95.12 93 THR A O 1
ATOM 757 N N . ARG A 1 94 ? 13.664 4.318 -28.921 1.00 94.38 94 ARG A N 1
ATOM 758 C CA . ARG A 1 94 ? 12.939 5.584 -28.689 1.00 94.38 94 ARG A CA 1
ATOM 759 C C . ARG A 1 94 ? 11.504 5.348 -28.213 1.00 94.38 94 ARG A C 1
ATOM 761 O O . ARG A 1 94 ? 11.055 5.933 -27.223 1.00 94.38 94 ARG A O 1
ATOM 768 N N . ASN A 1 95 ? 10.780 4.459 -28.894 1.00 95.50 95 ASN A N 1
ATOM 769 C CA . ASN A 1 95 ? 9.413 4.097 -28.519 1.00 95.50 95 ASN A CA 1
ATOM 770 C C . ASN A 1 95 ? 9.352 3.431 -27.142 1.00 95.50 95 ASN A C 1
ATOM 772 O O . ASN A 1 95 ? 8.452 3.732 -26.348 1.00 95.50 95 ASN A O 1
ATOM 776 N N . ALA A 1 96 ? 10.310 2.556 -26.846 1.00 95.69 96 ALA A N 1
ATOM 777 C CA . ALA A 1 96 ? 10.425 1.898 -25.560 1.00 95.69 96 ALA A CA 1
ATOM 778 C C . ALA A 1 96 ? 10.689 2.916 -24.442 1.00 95.69 96 ALA A C 1
ATOM 780 O O . ALA A 1 96 ? 9.974 2.882 -23.444 1.00 95.69 96 ALA A O 1
ATOM 781 N N . VAL A 1 97 ? 11.634 3.852 -24.611 1.00 94.62 97 VAL A N 1
ATOM 782 C CA . VAL A 1 97 ? 11.921 4.907 -23.616 1.00 94.62 97 VAL A CA 1
ATOM 783 C C . VAL A 1 97 ? 10.663 5.720 -23.333 1.00 94.62 97 VAL A C 1
ATOM 785 O O . VAL A 1 97 ? 10.260 5.849 -22.178 1.00 94.62 97 VAL A O 1
ATOM 788 N N . ARG A 1 98 ? 9.980 6.199 -24.381 1.00 94.75 98 ARG A N 1
ATOM 789 C CA . ARG A 1 98 ? 8.725 6.953 -24.243 1.00 94.75 98 ARG A CA 1
ATOM 790 C C . ARG A 1 98 ? 7.683 6.183 -23.430 1.00 94.75 98 ARG A C 1
ATOM 792 O O . ARG A 1 98 ? 7.074 6.731 -22.513 1.00 94.75 98 ARG A O 1
ATOM 799 N N . THR A 1 99 ? 7.489 4.910 -23.765 1.00 96.12 99 THR A N 1
ATOM 800 C CA . THR A 1 99 ? 6.514 4.042 -23.092 1.00 96.12 99 THR A CA 1
ATOM 801 C C . THR A 1 99 ? 6.912 3.784 -21.640 1.00 96.12 99 THR A C 1
ATOM 803 O O . THR A 1 99 ? 6.064 3.818 -20.750 1.00 96.12 99 THR A O 1
ATOM 806 N N . ALA A 1 100 ? 8.201 3.572 -21.379 1.00 93.44 100 ALA A N 1
ATOM 807 C CA . ALA A 1 100 ? 8.729 3.333 -20.046 1.00 93.44 100 ALA A CA 1
ATOM 808 C C . ALA A 1 100 ? 8.551 4.561 -19.141 1.00 93.44 100 ALA A C 1
ATOM 810 O O . ALA A 1 100 ? 8.070 4.412 -18.020 1.00 93.44 100 ALA A O 1
ATOM 811 N N . VAL A 1 101 ? 8.841 5.770 -19.637 1.00 92.00 101 VAL A N 1
ATOM 812 C CA . VAL A 1 101 ? 8.608 7.031 -18.907 1.00 92.00 101 VAL A CA 1
ATOM 813 C C . VAL A 1 101 ? 7.124 7.210 -18.578 1.00 92.00 101 VAL A C 1
ATOM 815 O O . VAL A 1 101 ? 6.761 7.557 -17.455 1.00 92.00 101 VAL A O 1
ATOM 818 N N . GLN A 1 102 ? 6.235 6.923 -19.533 1.00 94.94 102 GLN A N 1
ATOM 819 C CA . GLN A 1 102 ? 4.793 6.982 -19.290 1.00 94.94 102 GLN A CA 1
ATOM 820 C C . GLN A 1 102 ? 4.347 5.971 -18.219 1.00 94.94 102 GLN A C 1
ATOM 822 O O . GLN A 1 102 ? 3.517 6.293 -17.359 1.00 94.94 102 GLN A O 1
ATOM 827 N N . ALA A 1 103 ? 4.886 4.750 -18.261 1.00 94.94 103 ALA A N 1
ATOM 828 C CA . ALA A 1 103 ? 4.607 3.719 -17.269 1.00 94.94 103 ALA A CA 1
ATOM 829 C C . ALA A 1 103 ? 5.127 4.116 -15.880 1.00 94.94 103 ALA A C 1
ATOM 831 O O . ALA A 1 103 ? 4.429 3.906 -14.888 1.00 94.94 103 ALA A O 1
ATOM 832 N N . GLU A 1 104 ? 6.315 4.721 -15.803 1.00 91.56 104 GLU A N 1
ATOM 833 C CA . GLU A 1 104 ? 6.906 5.224 -14.561 1.00 91.56 104 GLU A CA 1
ATOM 834 C C . GLU A 1 104 ? 6.011 6.287 -13.927 1.00 91.56 104 GLU A C 1
ATOM 836 O O . GLU A 1 104 ? 5.649 6.165 -12.756 1.00 91.56 104 GLU A O 1
ATOM 841 N N . GLU A 1 105 ? 5.585 7.282 -14.707 1.00 92.75 105 GLU A N 1
ATOM 842 C CA . GLU A 1 105 ? 4.708 8.345 -14.221 1.00 92.75 105 GLU A CA 1
ATOM 843 C C . GLU A 1 105 ? 3.362 7.786 -13.740 1.00 92.75 105 GLU A C 1
ATOM 845 O O . GLU A 1 105 ? 2.882 8.134 -12.659 1.00 92.75 105 GLU A O 1
ATOM 850 N N . THR A 1 106 ? 2.782 6.845 -14.488 1.00 95.88 106 THR A N 1
ATOM 851 C CA . THR A 1 106 ? 1.540 6.162 -14.093 1.00 95.88 106 THR A CA 1
ATOM 852 C C . THR A 1 106 ? 1.723 5.365 -12.796 1.00 95.88 106 THR A C 1
ATOM 854 O O . THR A 1 106 ? 0.865 5.392 -11.907 1.00 95.88 106 THR A O 1
ATOM 857 N N . GLY A 1 107 ? 2.851 4.667 -12.652 1.00 93.88 107 GLY A N 1
ATOM 858 C CA . GLY A 1 107 ? 3.209 3.937 -11.440 1.00 93.88 107 GLY A CA 1
ATOM 859 C C . GLY A 1 107 ? 3.395 4.863 -10.235 1.00 93.88 107 GLY A C 1
ATOM 860 O O . GLY A 1 107 ? 2.887 4.576 -9.150 1.00 93.88 107 GLY A O 1
ATOM 861 N N . ARG A 1 108 ? 4.044 6.013 -10.433 1.00 92.94 108 ARG A N 1
ATOM 862 C CA . ARG A 1 108 ? 4.256 7.042 -9.408 1.00 92.94 108 ARG A CA 1
ATOM 863 C C . ARG A 1 108 ? 2.933 7.615 -8.902 1.00 92.94 108 ARG A C 1
ATOM 865 O O . ARG A 1 108 ? 2.692 7.623 -7.697 1.00 92.94 108 ARG A O 1
ATOM 872 N N . GLN A 1 109 ? 2.042 7.992 -9.818 1.00 94.94 109 GLN A N 1
ATOM 873 C CA . GLN A 1 109 ? 0.689 8.452 -9.488 1.00 94.94 109 GLN A CA 1
ATOM 874 C C . GLN A 1 109 ? -0.125 7.377 -8.756 1.00 94.94 109 GLN A C 1
ATOM 876 O O . GLN A 1 109 ? -0.914 7.680 -7.861 1.00 94.94 109 GLN A O 1
ATOM 881 N N . THR A 1 110 ? 0.049 6.107 -9.127 1.00 95.50 110 THR A N 1
ATOM 882 C CA . THR A 1 110 ? -0.627 4.984 -8.462 1.00 95.50 110 THR A CA 1
ATOM 883 C C . THR A 1 110 ? -0.142 4.841 -7.023 1.00 95.50 110 THR A C 1
ATOM 885 O O . THR A 1 110 ? -0.955 4.719 -6.107 1.00 95.50 110 THR A O 1
ATOM 888 N N . LEU A 1 111 ? 1.168 4.921 -6.803 1.00 93.56 111 LEU A N 1
ATOM 889 C CA . LEU A 1 111 ? 1.763 4.850 -5.474 1.00 93.56 111 LEU A CA 1
ATOM 890 C C . LEU A 1 111 ? 1.362 6.048 -4.591 1.00 93.56 111 LEU A C 1
ATOM 892 O O . LEU A 1 111 ? 1.049 5.863 -3.417 1.00 93.56 111 LEU A O 1
ATOM 896 N N . GLU A 1 112 ? 1.282 7.256 -5.154 1.00 93.56 112 GLU A N 1
ATOM 897 C CA . GLU A 1 112 ? 0.753 8.439 -4.459 1.00 93.56 112 GLU A CA 1
ATOM 898 C C . GLU A 1 112 ? -0.713 8.242 -4.041 1.00 93.56 112 GLU A C 1
ATOM 900 O O . GLU A 1 112 ? -1.073 8.448 -2.878 1.00 93.56 112 GLU A O 1
ATOM 905 N N . LYS A 1 113 ? -1.559 7.752 -4.958 1.00 95.88 113 LYS A N 1
ATOM 906 C CA . LYS A 1 113 ? -2.955 7.406 -4.650 1.00 95.88 113 LYS A CA 1
ATOM 907 C C . LYS A 1 113 ? -3.045 6.362 -3.542 1.00 95.88 113 LYS A C 1
ATOM 909 O O . LYS A 1 113 ? -3.905 6.499 -2.675 1.00 95.88 113 LYS A O 1
ATOM 914 N N . LEU A 1 114 ? -2.192 5.338 -3.545 1.00 94.56 114 LEU A N 1
ATOM 915 C CA . LEU A 1 114 ? -2.145 4.351 -2.464 1.00 94.56 114 LEU A CA 1
ATOM 916 C C . LEU A 1 114 ? -1.752 4.995 -1.131 1.00 94.56 114 LEU A C 1
ATOM 918 O O . LEU A 1 114 ? -2.366 4.675 -0.119 1.00 94.56 114 LEU A O 1
ATOM 922 N N . GLY A 1 115 ? -0.829 5.958 -1.125 1.00 93.25 115 GLY A N 1
ATOM 923 C CA . GLY A 1 115 ? -0.478 6.721 0.078 1.00 93.25 115 GLY A CA 1
ATOM 924 C C . GLY A 1 115 ? -1.652 7.497 0.657 1.00 93.25 115 GLY A C 1
ATOM 925 O O . GLY A 1 115 ? -1.971 7.343 1.836 1.00 93.25 115 GLY A O 1
ATOM 926 N N . THR A 1 116 ? -2.363 8.255 -0.181 1.00 94.38 116 THR A N 1
ATOM 927 C CA . THR A 1 116 ? -3.569 8.979 0.263 1.00 94.38 116 THR A CA 1
ATOM 928 C C . THR A 1 116 ? -4.676 8.031 0.743 1.00 94.38 116 THR A C 1
ATOM 930 O O . THR A 1 116 ? -5.393 8.337 1.695 1.00 94.38 116 THR A O 1
ATOM 933 N N . GLN A 1 117 ? -4.821 6.855 0.121 1.00 93.50 117 GLN A N 1
ATOM 934 C CA . GLN A 1 117 ? -5.760 5.827 0.575 1.00 93.50 117 GLN A CA 1
ATOM 935 C C . GLN A 1 117 ? -5.353 5.254 1.931 1.00 93.50 117 GLN A C 1
ATOM 937 O O . GLN A 1 117 ? -6.210 5.110 2.797 1.00 93.50 117 GLN A O 1
ATOM 942 N N . SER A 1 118 ? -4.064 5.002 2.151 1.00 93.25 118 SER A N 1
ATOM 943 C CA . SER A 1 118 ? -3.534 4.513 3.426 1.00 93.25 118 SER A CA 1
ATOM 944 C C . SER A 1 118 ? -3.875 5.460 4.585 1.00 93.25 118 SER A C 1
ATOM 946 O O . SER A 1 118 ? -4.356 5.021 5.634 1.00 93.25 118 SER A O 1
ATOM 948 N N . GLU A 1 119 ? -3.742 6.774 4.366 1.00 91.75 119 GLU A N 1
ATOM 949 C CA . GLU A 1 119 ? -4.138 7.809 5.333 1.00 91.75 119 GLU A CA 1
ATOM 950 C C . GLU A 1 119 ? -5.651 7.801 5.612 1.00 91.75 119 GLU A C 1
ATOM 952 O O . GLU A 1 119 ? -6.083 7.866 6.768 1.00 91.75 119 GLU A O 1
ATOM 957 N N . ARG A 1 120 ? -6.483 7.673 4.569 1.00 94.12 120 ARG A N 1
ATOM 958 C CA . ARG A 1 120 ? -7.948 7.589 4.716 1.00 94.12 120 ARG A CA 1
ATOM 959 C C . ARG A 1 120 ? -8.382 6.338 5.470 1.00 94.12 120 ARG A C 1
ATOM 961 O O . ARG A 1 120 ? -9.255 6.421 6.337 1.00 94.12 120 ARG A O 1
ATOM 968 N N . ILE A 1 121 ? -7.777 5.192 5.160 1.00 93.62 121 ILE A N 1
ATOM 969 C CA . ILE A 1 121 ? -8.026 3.926 5.855 1.00 93.62 121 ILE A CA 1
ATOM 970 C C . ILE A 1 121 ? -7.669 4.088 7.335 1.00 93.62 121 ILE A C 1
ATOM 972 O O . ILE A 1 121 ? -8.444 3.684 8.199 1.00 93.62 121 ILE A O 1
ATOM 976 N N . GLY A 1 122 ? -6.559 4.759 7.647 1.00 92.12 122 GLY A N 1
ATOM 977 C CA . GLY A 1 122 ? -6.173 4.981 9.036 1.00 92.12 122 GLY A CA 1
ATOM 978 C C . GLY A 1 122 ? -7.012 5.970 9.807 1.00 92.12 122 GLY A C 1
ATOM 979 O O . GLY A 1 122 ? -7.388 5.723 10.953 1.00 92.12 122 GLY A O 1
ATOM 980 N N . THR A 1 123 ? -7.439 7.026 9.134 1.00 92.56 123 THR A N 1
ATOM 981 C CA . THR A 1 123 ? -8.442 7.937 9.672 1.00 92.56 123 THR A CA 1
ATOM 982 C C . THR A 1 123 ? -9.752 7.197 9.973 1.00 92.56 123 THR A C 1
ATOM 984 O O . THR A 1 123 ? -10.337 7.385 11.039 1.00 92.56 123 THR A O 1
ATOM 987 N N . THR A 1 124 ? -10.185 6.304 9.077 1.00 93.62 124 THR A N 1
ATOM 988 C CA . THR A 1 124 ? -11.388 5.476 9.262 1.00 93.62 124 THR A CA 1
ATOM 989 C C . THR A 1 124 ? -11.246 4.531 10.454 1.00 93.62 124 THR A C 1
ATOM 991 O O . THR A 1 124 ? -12.146 4.467 11.288 1.00 93.62 124 THR A O 1
AT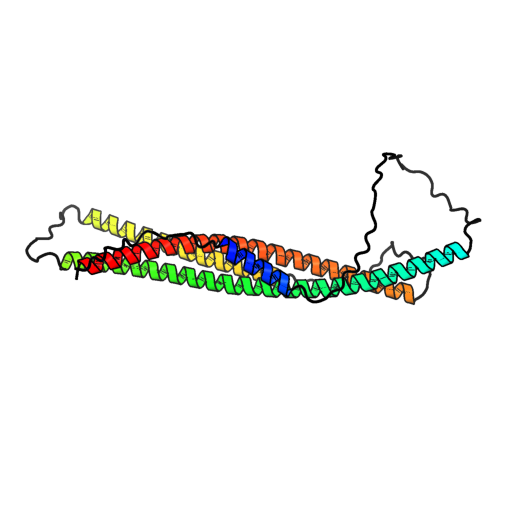OM 994 N N . GLU A 1 125 ? -10.107 3.846 10.585 1.00 92.06 125 GLU A N 1
ATOM 995 C CA . GLU A 1 125 ? -9.817 2.976 11.731 1.00 92.06 125 GLU A CA 1
ATOM 996 C C . GLU A 1 125 ? -9.872 3.750 13.054 1.00 92.06 125 GLU A C 1
ATOM 998 O O . GLU A 1 125 ? -10.564 3.340 13.984 1.00 92.06 125 GLU A O 1
ATOM 1003 N N . LYS A 1 126 ? -9.254 4.935 13.110 1.00 91.25 126 LYS A N 1
ATOM 1004 C CA . LYS A 1 126 ? -9.304 5.814 14.286 1.00 91.25 126 LYS A CA 1
ATOM 1005 C C . LYS A 1 126 ? -10.733 6.238 14.645 1.00 91.25 126 LYS A C 1
ATOM 1007 O O . LYS A 1 126 ? -11.073 6.310 15.828 1.00 91.25 126 LYS A O 1
ATOM 1012 N N . TYR A 1 127 ? -11.572 6.544 13.653 1.00 93.00 127 TYR A N 1
ATOM 1013 C CA . TYR A 1 127 ? -12.981 6.873 13.892 1.00 93.00 127 TYR A CA 1
ATOM 1014 C C . TYR A 1 127 ? -13.790 5.669 14.378 1.00 93.00 127 TYR A C 1
ATOM 1016 O O . TYR A 1 127 ? -14.662 5.839 15.235 1.00 93.00 127 TYR A O 1
ATOM 1024 N N . LEU A 1 128 ? -13.504 4.463 13.884 1.00 93.50 128 LEU A N 1
ATOM 1025 C CA . LEU A 1 128 ? -14.126 3.241 14.393 1.00 93.50 128 LEU A CA 1
ATOM 1026 C C . LEU A 1 128 ? -13.745 2.991 15.849 1.00 93.50 128 LEU A C 1
ATOM 1028 O O . LEU A 1 128 ? -14.634 2.747 16.662 1.00 93.50 128 LEU A O 1
ATOM 1032 N N . ASP A 1 129 ? -12.469 3.142 16.199 1.00 90.69 129 ASP A N 1
ATOM 1033 C CA . ASP A 1 129 ? -11.994 2.970 17.574 1.00 90.69 129 ASP A CA 1
ATOM 1034 C C . ASP A 1 129 ? -12.666 3.981 18.522 1.00 90.69 129 ASP A C 1
ATOM 1036 O O . ASP A 1 129 ? -13.177 3.615 19.583 1.00 90.69 129 ASP A O 1
ATOM 1040 N N . LEU A 1 130 ? -12.764 5.253 18.114 1.00 91.25 130 LEU A N 1
ATOM 1041 C CA . LEU A 1 130 ? -13.472 6.283 18.882 1.00 91.25 130 LEU A CA 1
ATOM 1042 C C . LEU A 1 130 ? -14.958 5.939 19.065 1.00 91.25 130 LEU A C 1
ATOM 1044 O O . LEU A 1 130 ? -15.514 6.083 20.157 1.00 91.25 130 LEU A O 1
ATOM 1048 N N . THR A 1 131 ? -15.614 5.495 17.994 1.00 92.06 131 THR A N 1
ATOM 1049 C CA . THR A 1 131 ? -17.035 5.132 18.037 1.00 92.06 131 THR A CA 1
ATOM 1050 C C . THR A 1 131 ? -17.265 3.903 18.913 1.00 92.06 131 THR A C 1
ATOM 1052 O O . THR A 1 131 ? -18.235 3.883 19.667 1.00 92.06 131 THR A O 1
ATOM 1055 N N . ALA A 1 132 ? -16.354 2.929 18.905 1.00 91.06 132 ALA A N 1
ATOM 1056 C CA . ALA A 1 132 ? -16.397 1.769 19.792 1.00 91.06 132 ALA A CA 1
ATOM 1057 C C . ALA A 1 132 ? -16.295 2.165 21.271 1.00 91.06 132 ALA A C 1
ATOM 1059 O O . ALA A 1 132 ? -17.082 1.693 22.095 1.00 91.06 132 ALA A O 1
ATOM 1060 N N . VAL A 1 133 ? -15.404 3.097 21.622 1.00 88.44 133 VAL A N 1
ATOM 1061 C CA . VAL A 1 133 ? -15.336 3.650 22.987 1.00 88.44 133 VAL A CA 1
ATOM 1062 C C . VAL A 1 133 ? -16.655 4.334 23.372 1.00 88.44 133 VAL A C 1
ATOM 1064 O O . VAL A 1 133 ? -17.182 4.106 24.464 1.00 88.44 133 VAL A O 1
ATOM 1067 N N . ASN A 1 134 ? -17.240 5.123 22.467 1.00 89.50 134 ASN A N 1
ATOM 1068 C CA . ASN A 1 134 ? -18.526 5.785 22.707 1.00 89.50 134 ASN A CA 1
ATOM 1069 C C . ASN A 1 134 ? -19.687 4.788 22.857 1.00 89.50 134 ASN A C 1
ATOM 1071 O O . ASN A 1 134 ? -20.537 4.970 23.732 1.00 89.50 134 ASN A O 1
ATOM 1075 N N . ALA A 1 135 ? -19.721 3.727 22.047 1.00 90.44 135 ALA A N 1
ATOM 1076 C CA . ALA A 1 135 ? -20.729 2.672 22.122 1.00 90.44 135 ALA A CA 1
ATOM 1077 C C . ALA A 1 135 ? -20.654 1.919 23.460 1.00 90.44 135 ALA A C 1
ATOM 1079 O O . ALA A 1 135 ? -21.682 1.714 24.111 1.00 90.44 135 ALA A O 1
ATOM 1080 N N . LYS A 1 136 ? -19.443 1.597 23.931 1.00 88.00 136 LYS A N 1
ATOM 1081 C CA . LYS A 1 136 ? -19.222 1.016 25.265 1.00 88.00 136 LYS A CA 1
ATOM 1082 C C . LYS A 1 136 ? -19.673 1.957 26.380 1.00 88.00 136 LYS A C 1
ATOM 1084 O O . LYS A 1 136 ? -20.409 1.545 27.275 1.00 88.00 136 LYS A O 1
ATOM 1089 N N . MET A 1 137 ? -19.313 3.239 26.306 1.00 87.50 137 MET A N 1
ATOM 1090 C CA . MET A 1 137 ? -19.752 4.229 27.296 1.00 87.50 137 MET A CA 1
ATOM 1091 C C . MET A 1 137 ? -21.283 4.368 27.325 1.00 87.50 137 MET A C 1
ATOM 1093 O O . MET A 1 137 ? -21.883 4.475 28.398 1.00 87.50 137 MET A O 1
ATOM 1097 N N . ALA A 1 138 ? -21.938 4.351 26.162 1.00 88.31 138 ALA A N 1
ATOM 1098 C CA . ALA A 1 138 ? -23.394 4.353 26.068 1.00 88.31 138 ALA A CA 1
ATOM 1099 C C . ALA A 1 138 ? -24.003 3.089 26.698 1.00 88.31 138 ALA A C 1
ATOM 1101 O O . ALA A 1 138 ? -24.991 3.184 27.426 1.00 88.31 138 ALA A O 1
ATOM 1102 N N . GLU A 1 139 ? -23.392 1.919 26.498 1.00 87.38 139 GLU A N 1
ATOM 1103 C CA . GLU A 1 139 ? -23.808 0.669 27.140 1.00 87.38 139 GLU A CA 1
ATOM 1104 C C . GLU A 1 139 ? -23.767 0.771 28.677 1.00 87.38 139 GLU A C 1
ATOM 1106 O O . GLU A 1 139 ? -24.713 0.364 29.360 1.00 87.38 139 GLU A O 1
ATOM 1111 N N . GLU A 1 140 ? -22.693 1.330 29.242 1.00 87.06 140 GLU A N 1
ATOM 1112 C CA . GLU A 1 140 ? -22.554 1.535 30.688 1.00 87.06 140 GLU A CA 1
ATOM 1113 C C . GLU A 1 140 ? -23.604 2.499 31.240 1.00 87.06 140 GLU A C 1
ATOM 1115 O O . GLU A 1 140 ? -24.252 2.201 32.251 1.00 87.06 140 GLU A O 1
ATOM 1120 N N . LYS A 1 141 ? -23.832 3.620 30.545 1.00 87.81 141 LYS A N 1
ATOM 1121 C CA . LYS A 1 141 ? -24.898 4.573 30.884 1.00 87.81 141 LYS A CA 1
ATOM 1122 C C . LYS A 1 141 ? -26.271 3.904 30.828 1.00 87.81 141 LYS A C 1
ATOM 1124 O O . LYS A 1 141 ? -27.055 4.062 31.759 1.00 87.81 141 LYS A O 1
ATOM 1129 N N . ASN A 1 142 ? -26.539 3.072 29.823 1.00 86.12 142 ASN A N 1
ATOM 1130 C CA . ASN A 1 142 ? -27.788 2.312 29.714 1.00 86.12 142 ASN A CA 1
ATOM 1131 C C . ASN A 1 142 ? -27.965 1.309 30.862 1.00 86.12 142 ASN A C 1
ATOM 1133 O O . ASN A 1 142 ? -29.063 1.175 31.404 1.00 86.12 142 ASN A O 1
ATOM 1137 N N . LYS A 1 143 ? -26.895 0.620 31.280 1.00 85.94 143 LYS A N 1
ATOM 1138 C CA . LYS A 1 143 ? -26.915 -0.262 32.462 1.00 85.94 143 LYS A CA 1
ATOM 1139 C C . LYS A 1 143 ? -27.237 0.530 33.733 1.00 85.94 143 LYS A C 1
ATOM 1141 O O . LYS A 1 143 ? -28.036 0.062 34.545 1.00 85.94 143 LYS A O 1
ATOM 1146 N N . ALA A 1 144 ? -26.657 1.722 33.885 1.00 82.88 144 ALA A N 1
ATOM 1147 C CA . ALA A 1 144 ? -26.946 2.615 35.002 1.00 82.88 144 ALA A CA 1
ATOM 1148 C C . ALA A 1 144 ? -28.403 3.109 34.979 1.00 82.88 144 ALA A C 1
ATOM 1150 O O . ALA A 1 144 ? -29.083 3.010 35.997 1.00 82.88 144 ALA A O 1
ATOM 1151 N N . LEU A 1 145 ? -28.922 3.539 33.823 1.00 83.00 145 LEU A N 1
ATOM 1152 C CA . LEU A 1 145 ? -30.326 3.940 33.659 1.00 83.00 145 LEU A CA 1
ATOM 1153 C C . LEU A 1 145 ? -31.289 2.796 33.978 1.00 83.00 145 LEU A C 1
ATOM 1155 O O . LEU A 1 145 ? -32.233 2.984 34.736 1.00 83.00 145 LEU A O 1
ATOM 1159 N N . LYS A 1 146 ? -31.026 1.582 33.483 1.00 82.56 146 LYS A N 1
ATOM 1160 C CA . LYS A 1 146 ? -31.833 0.398 33.814 1.00 82.56 146 LYS A CA 1
ATOM 1161 C C . LYS A 1 146 ? -31.818 0.090 35.313 1.00 82.56 146 LYS A C 1
ATOM 1163 O O . LYS A 1 146 ? -32.822 -0.360 35.861 1.00 82.56 146 LYS A O 1
ATOM 1168 N N . GLN A 1 147 ? -30.684 0.309 35.979 1.00 78.94 147 GLN A N 1
ATOM 1169 C CA . GLN A 1 147 ? -30.591 0.174 37.429 1.00 78.94 147 GLN A CA 1
ATOM 1170 C C . GLN A 1 147 ? -31.397 1.265 38.154 1.00 78.94 147 GLN A C 1
ATOM 1172 O O . GLN A 1 147 ? -32.031 0.950 39.156 1.00 78.94 147 GLN A O 1
ATOM 1177 N N . LEU A 1 148 ? -31.389 2.505 37.655 1.00 75.62 148 LEU A N 1
ATOM 1178 C CA . LEU A 1 148 ? -32.141 3.634 38.217 1.00 75.62 148 LEU A CA 1
ATOM 1179 C C . LEU A 1 148 ? -33.657 3.527 37.978 1.00 75.62 148 LEU A C 1
ATOM 1181 O O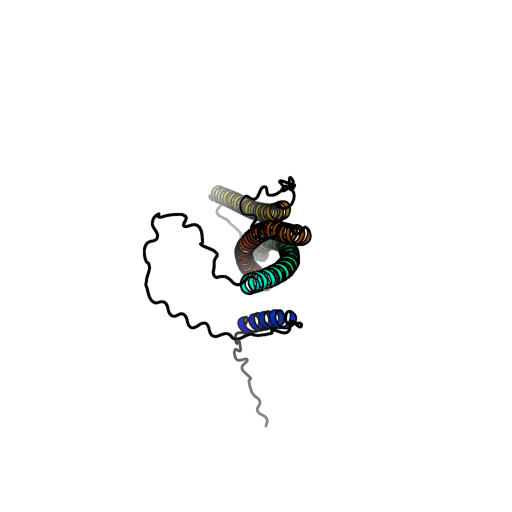 . LEU A 1 148 ? -34.424 3.918 38.847 1.00 75.62 148 LEU A O 1
ATOM 1185 N N . ASN A 1 149 ? -34.093 2.960 36.848 1.00 74.19 149 ASN A N 1
ATOM 1186 C CA . ASN A 1 149 ? -35.511 2.738 36.527 1.00 74.19 149 ASN A CA 1
ATOM 1187 C C . ASN A 1 149 ? -36.130 1.556 37.311 1.00 74.19 149 ASN A C 1
ATOM 1189 O O . ASN A 1 149 ? -37.339 1.339 37.316 1.00 74.19 149 ASN A O 1
ATOM 1193 N N . ARG A 1 150 ? -35.321 0.743 38.002 1.00 74.88 150 ARG A N 1
ATOM 1194 C CA . ARG A 1 150 ? -35.845 -0.317 38.874 1.00 74.88 150 ARG A CA 1
ATOM 1195 C C . ARG A 1 150 ? -36.519 0.320 40.093 1.00 74.88 150 ARG A C 1
ATOM 1197 O O . ARG A 1 150 ? -35.938 1.196 40.721 1.00 74.88 150 ARG A O 1
ATOM 1204 N N . SER A 1 151 ? -37.718 -0.155 40.449 1.00 70.38 151 SER A N 1
ATOM 1205 C CA . SER A 1 151 ? -38.543 0.415 41.525 1.00 70.38 151 SER A CA 1
ATOM 1206 C C . SER A 1 151 ? -37.741 0.716 42.798 1.00 70.38 151 SER A C 1
ATOM 1208 O O . SER A 1 151 ? -37.033 -0.168 43.295 1.00 70.38 151 SER A O 1
ATOM 1210 N N . VAL A 1 152 ? -37.956 1.906 43.372 1.00 66.88 152 VAL A N 1
ATOM 1211 C CA . VAL A 1 152 ? -37.357 2.406 44.631 1.00 66.88 152 VAL A CA 1
ATOM 1212 C C . VAL A 1 152 ? -37.498 1.412 45.801 1.00 66.88 152 VAL A C 1
ATOM 1214 O O . VAL A 1 152 ? -36.721 1.436 46.749 1.00 66.88 152 VAL A O 1
ATOM 1217 N N . PHE A 1 153 ? -38.449 0.480 45.704 1.00 63.06 153 PHE A N 1
ATOM 1218 C CA . PHE A 1 153 ? -38.766 -0.528 46.713 1.00 63.06 153 PHE A CA 1
ATOM 1219 C C . PHE A 1 153 ? -37.880 -1.781 46.719 1.00 63.06 153 PHE A C 1
ATOM 1221 O O . PHE A 1 153 ? -38.024 -2.592 47.631 1.00 63.06 153 PHE A O 1
ATOM 1228 N N . ILE A 1 154 ? -36.965 -1.977 45.756 1.00 63.81 154 ILE A N 1
ATOM 1229 C CA . ILE A 1 154 ? -36.054 -3.132 45.806 1.00 63.81 154 ILE A CA 1
ATOM 1230 C C . ILE A 1 154 ? -34.673 -2.700 46.311 1.00 63.81 154 ILE A C 1
ATOM 1232 O O . ILE A 1 154 ? -33.907 -2.104 45.548 1.00 63.81 154 ILE A O 1
ATOM 1236 N N . PRO A 1 155 ? -34.296 -3.036 47.555 1.00 60.66 155 PRO A N 1
ATOM 1237 C CA . PRO A 1 155 ? -33.046 -2.567 48.120 1.00 60.66 155 PRO A CA 1
ATOM 1238 C C . PRO A 1 155 ? -31.829 -3.187 47.415 1.00 60.66 155 PRO A C 1
ATOM 1240 O O . PRO A 1 155 ? -31.690 -4.406 47.274 1.00 60.66 155 PRO A O 1
ATOM 1243 N N . HIS A 1 156 ? -30.908 -2.330 46.976 1.00 62.28 156 HIS A N 1
ATOM 1244 C CA . HIS A 1 156 ? -29.654 -2.732 46.345 1.00 62.28 156 HIS A CA 1
ATOM 1245 C C . HIS A 1 156 ? -28.611 -3.080 47.428 1.00 62.28 156 HIS A C 1
ATOM 1247 O O . HIS A 1 156 ? -27.715 -2.298 47.748 1.00 62.28 156 HIS A O 1
ATOM 1253 N N . PHE A 1 157 ? -28.684 -4.289 47.986 1.00 59.06 157 PHE A N 1
ATOM 1254 C CA . PHE A 1 157 ? -27.654 -4.799 48.898 1.00 59.06 157 PHE A CA 1
ATOM 1255 C C . PHE A 1 157 ? -26.633 -5.659 48.144 1.00 59.06 157 PHE A C 1
ATOM 1257 O O . PHE A 1 157 ? -26.750 -6.879 48.026 1.00 59.06 157 PHE A O 1
ATOM 1264 N N . LYS A 1 158 ? -25.571 -5.029 47.627 1.00 66.81 158 LYS A N 1
ATOM 1265 C CA . LYS A 1 158 ? -24.372 -5.769 47.200 1.00 66.81 158 LYS A CA 1
ATOM 1266 C C . LYS A 1 158 ? -23.612 -6.201 48.460 1.00 66.81 158 LYS A C 1
ATOM 1268 O O . LYS A 1 158 ? -23.182 -5.346 49.220 1.00 66.81 158 LYS A O 1
ATOM 1273 N N . LYS A 1 159 ? -23.415 -7.517 48.647 1.00 75.69 159 LYS A N 1
ATOM 1274 C CA . LYS A 1 159 ? -22.660 -8.133 49.768 1.00 75.69 159 LYS A CA 1
ATOM 1275 C C . LYS A 1 159 ? -21.426 -7.289 50.180 1.00 75.69 159 LYS A C 1
ATOM 1277 O O . LYS A 1 159 ? -20.515 -7.182 49.350 1.00 75.69 159 LYS A O 1
ATOM 1282 N N . PRO A 1 160 ? -21.375 -6.715 51.401 1.00 68.31 160 PRO A N 1
ATOM 1283 C CA . PRO A 1 160 ? -20.357 -5.732 51.800 1.00 68.31 160 PRO A CA 1
ATOM 1284 C C . PRO A 1 160 ? -18.952 -6.331 51.961 1.00 68.31 160 PRO A C 1
ATOM 1286 O O . PRO A 1 160 ? -17.966 -5.672 51.645 1.00 68.31 160 PRO A O 1
ATOM 1289 N N . TRP A 1 161 ? -18.846 -7.612 52.327 1.00 76.88 161 TRP A N 1
ATOM 1290 C CA . TRP A 1 161 ? -17.564 -8.303 52.532 1.00 76.88 161 TRP A CA 1
ATOM 1291 C C . TRP A 1 161 ? -16.780 -8.606 51.241 1.00 76.88 161 TRP A C 1
ATOM 1293 O O . TRP A 1 161 ? -15.597 -8.910 51.299 1.00 76.88 161 TRP A O 1
ATOM 1303 N N . LYS A 1 162 ? -17.403 -8.498 50.055 1.00 79.38 162 LYS A N 1
ATOM 1304 C CA . LYS A 1 162 ? -16.728 -8.661 48.746 1.00 79.38 162 LYS A CA 1
ATOM 1305 C C . LYS A 1 162 ? -16.466 -7.331 48.028 1.00 79.38 162 LYS A C 1
ATOM 1307 O O . LYS A 1 162 ? -16.200 -7.332 46.827 1.00 79.38 162 LYS A O 1
ATOM 1312 N N . LYS A 1 163 ? -16.585 -6.187 48.715 1.00 81.50 163 LYS A N 1
ATOM 1313 C CA . LYS A 1 163 ? -16.378 -4.859 48.109 1.00 81.50 163 LYS A CA 1
ATOM 1314 C C . LYS A 1 163 ? -14.951 -4.699 47.577 1.00 81.50 163 LYS A C 1
ATOM 1316 O O . LYS A 1 163 ? -14.799 -4.309 46.425 1.00 81.50 163 LYS A O 1
ATOM 1321 N N . GLN A 1 164 ? -13.949 -5.071 48.376 1.00 83.56 164 GLN A N 1
ATOM 1322 C CA . GLN A 1 164 ? -12.537 -4.929 48.010 1.00 83.56 164 GLN A CA 1
ATOM 1323 C C . GLN A 1 164 ? -12.164 -5.796 46.803 1.00 83.56 164 GLN A C 1
ATOM 1325 O O . GLN A 1 164 ? -11.602 -5.291 45.840 1.00 83.56 164 GLN A O 1
ATOM 1330 N N . ALA A 1 165 ? -12.562 -7.072 46.809 1.00 87.44 165 ALA A N 1
ATOM 1331 C CA . ALA A 1 165 ? -12.303 -7.986 45.696 1.00 87.44 165 ALA A CA 1
ATOM 1332 C C . ALA A 1 165 ? -12.912 -7.485 44.372 1.00 87.44 165 ALA A C 1
ATOM 1334 O O . ALA A 1 165 ? -12.258 -7.522 43.338 1.00 87.44 165 ALA A O 1
ATOM 1335 N N . ARG A 1 166 ? -14.141 -6.948 44.405 1.00 85.12 166 ARG A N 1
ATOM 1336 C CA . ARG A 1 166 ? -14.799 -6.376 43.215 1.00 85.12 166 ARG A CA 1
ATOM 1337 C C . ARG A 1 166 ? -14.161 -5.077 42.738 1.00 85.12 166 ARG A C 1
ATOM 1339 O O . ARG A 1 166 ? -14.205 -4.796 41.547 1.00 85.12 166 ARG A O 1
ATOM 1346 N N . LEU A 1 167 ? -13.672 -4.250 43.661 1.00 84.25 167 LEU A N 1
ATOM 1347 C CA . LEU A 1 167 ? -12.978 -3.011 43.320 1.00 84.25 167 LEU A CA 1
ATOM 1348 C C . LEU A 1 167 ? -11.670 -3.341 42.599 1.00 84.25 167 LEU A C 1
ATOM 1350 O O . LEU A 1 167 ? -11.453 -2.846 41.502 1.00 84.25 167 LEU A O 1
ATOM 1354 N N . LEU A 1 168 ? -10.887 -4.263 43.162 1.00 88.44 168 LEU A N 1
ATOM 1355 C CA . LEU A 1 168 ? -9.647 -4.739 42.559 1.00 88.44 168 LEU A CA 1
ATOM 1356 C C . LEU A 1 168 ? -9.887 -5.368 41.178 1.00 88.44 168 LEU A C 1
ATOM 1358 O O . LEU A 1 168 ? -9.197 -5.026 40.228 1.00 88.44 168 LEU A O 1
ATOM 1362 N N . GLU A 1 169 ? -10.907 -6.222 41.036 1.00 87.62 169 GLU A N 1
ATOM 1363 C CA . GLU A 1 169 ? -11.274 -6.825 39.744 1.00 87.62 169 GLU A CA 1
ATOM 1364 C C . GLU A 1 169 ? -11.679 -5.765 38.703 1.00 87.62 169 GLU A C 1
ATOM 1366 O O . GLU A 1 169 ? -11.358 -5.882 37.521 1.00 87.62 169 GLU A O 1
ATOM 1371 N N . LYS A 1 170 ? -12.387 -4.707 39.122 1.00 85.19 170 LYS A N 1
ATOM 1372 C CA . LYS A 1 170 ? -12.728 -3.585 38.238 1.00 85.19 170 LYS A CA 1
ATOM 1373 C C . LYS A 1 170 ? -11.499 -2.779 37.838 1.00 85.19 170 LYS A C 1
ATOM 1375 O O . LYS A 1 170 ? -11.376 -2.442 36.668 1.00 85.19 170 LYS A O 1
ATOM 1380 N N . GLU A 1 171 ? -10.618 -2.470 38.784 1.00 87.75 171 GLU A N 1
ATOM 1381 C CA . GLU A 1 171 ? -9.370 -1.760 38.501 1.00 87.75 171 GLU A CA 1
ATOM 1382 C C . GLU A 1 171 ? -8.477 -2.547 37.544 1.00 87.75 171 GLU A C 1
ATOM 1384 O O . GLU A 1 171 ? -7.913 -1.948 36.635 1.00 87.75 171 GLU A O 1
ATOM 1389 N N . GLN A 1 172 ? -8.378 -3.869 37.717 1.00 90.44 172 GLN A N 1
ATOM 1390 C CA . GLN A 1 172 ? -7.658 -4.747 36.792 1.00 90.44 172 GLN A CA 1
ATOM 1391 C C . GLN A 1 172 ? -8.279 -4.688 35.396 1.00 90.44 172 GLN A C 1
ATOM 1393 O O . GLN A 1 172 ? -7.589 -4.321 34.457 1.00 90.44 172 GLN A O 1
ATOM 1398 N N . ARG A 1 173 ? -9.600 -4.884 35.262 1.00 88.06 173 ARG A N 1
ATOM 1399 C CA . ARG A 1 173 ? -10.268 -4.777 33.950 1.00 88.06 173 ARG A CA 1
ATOM 1400 C C . ARG A 1 173 ? -10.052 -3.430 33.261 1.00 88.06 173 ARG A C 1
ATOM 1402 O O . ARG A 1 173 ? -9.915 -3.404 32.045 1.00 88.06 173 ARG A O 1
ATOM 1409 N N . ILE A 1 174 ? -10.071 -2.322 34.005 1.00 85.62 174 ILE A N 1
ATOM 1410 C CA . ILE A 1 174 ? -9.838 -0.985 33.438 1.00 85.62 174 ILE A CA 1
ATOM 1411 C C . ILE A 1 174 ? -8.398 -0.864 32.933 1.00 85.62 174 ILE A C 1
ATOM 1413 O O . ILE A 1 174 ? -8.192 -0.365 31.829 1.00 85.62 174 ILE A O 1
ATOM 1417 N N . ARG A 1 175 ? -7.417 -1.336 33.715 1.00 89.25 175 ARG A N 1
ATOM 1418 C CA . ARG A 1 175 ? -6.008 -1.357 33.296 1.00 89.25 175 ARG A CA 1
ATOM 1419 C C . ARG A 1 175 ? -5.822 -2.211 32.046 1.00 89.25 175 ARG A C 1
ATOM 1421 O O . ARG A 1 175 ? -5.312 -1.697 31.060 1.00 89.25 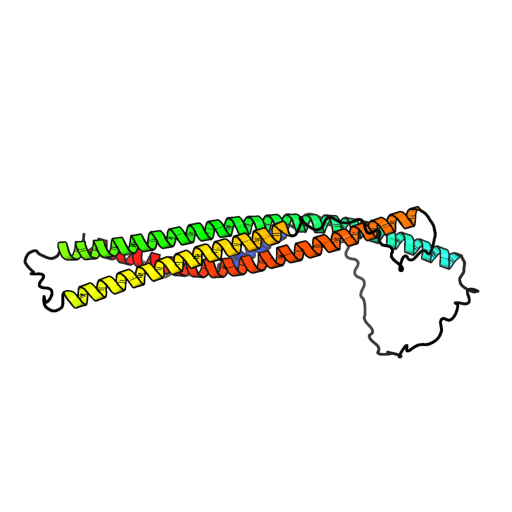175 ARG A O 1
ATOM 1428 N N . ASP A 1 176 ? -6.337 -3.438 32.051 1.00 89.06 176 ASP A N 1
ATOM 1429 C CA . ASP A 1 176 ? -6.226 -4.369 30.924 1.00 89.06 176 ASP A CA 1
ATOM 1430 C C . ASP A 1 176 ? -6.853 -3.783 29.645 1.00 89.06 176 ASP A C 1
ATOM 1432 O O . ASP A 1 176 ? -6.284 -3.878 28.560 1.00 89.06 176 ASP A O 1
ATOM 1436 N N . GLN A 1 177 ? -8.021 -3.136 29.757 1.00 83.81 177 GLN A N 1
ATOM 1437 C CA . GLN A 1 177 ? -8.675 -2.478 28.619 1.00 83.81 177 GLN A CA 1
ATOM 1438 C C . GLN A 1 177 ? -7.862 -1.303 28.079 1.00 83.81 177 GLN A C 1
ATOM 1440 O O . GLN A 1 177 ? -7.730 -1.169 26.864 1.00 83.81 177 GLN A O 1
ATOM 1445 N N . TYR A 1 178 ? -7.321 -0.465 28.965 1.00 85.69 178 TYR A N 1
ATOM 1446 C CA . TYR A 1 178 ? -6.489 0.665 28.569 1.00 85.69 178 TYR A CA 1
ATOM 1447 C C . TYR A 1 178 ? -5.199 0.197 27.886 1.00 85.69 178 TYR A C 1
ATOM 1449 O O . TYR A 1 178 ? -4.828 0.734 26.847 1.00 85.69 178 TYR A O 1
ATOM 1457 N N . GLU A 1 179 ? -4.539 -0.830 28.424 1.00 89.19 179 GLU A N 1
ATOM 1458 C CA . GLU A 1 179 ? -3.339 -1.417 27.821 1.00 89.19 179 GLU A CA 1
ATOM 1459 C C . GLU A 1 179 ? -3.622 -1.978 26.421 1.00 89.19 179 GLU A C 1
ATOM 1461 O O . GLU A 1 179 ? -2.867 -1.709 25.485 1.00 89.19 179 GLU A O 1
ATOM 1466 N N . LEU A 1 180 ? -4.741 -2.689 26.248 1.00 86.06 180 LEU A N 1
ATOM 1467 C CA . LEU A 1 180 ? -5.171 -3.196 24.942 1.00 86.06 180 LEU A CA 1
ATOM 1468 C C . LEU A 1 180 ? -5.455 -2.066 23.946 1.00 86.06 180 LEU A C 1
ATOM 1470 O O . LEU A 1 180 ? -4.983 -2.122 22.812 1.00 86.06 180 LEU A O 1
ATOM 1474 N N . GLU A 1 181 ? -6.183 -1.030 24.364 1.00 85.38 181 GLU A N 1
ATOM 1475 C CA . GLU A 1 181 ? -6.496 0.120 23.512 1.00 85.38 181 GLU A CA 1
ATOM 1476 C C . GLU A 1 181 ? -5.224 0.860 23.074 1.00 85.38 181 GLU A C 1
ATOM 1478 O O . GLU A 1 181 ? -5.082 1.241 21.909 1.00 85.38 181 GLU A O 1
ATOM 1483 N N . GLN A 1 182 ? -4.267 1.035 23.986 1.00 87.25 182 GLN A N 1
ATOM 1484 C CA . GLN A 1 182 ? -2.987 1.661 23.667 1.00 87.25 182 GLN A CA 1
ATOM 1485 C C . GLN A 1 182 ? -2.189 0.827 22.671 1.00 87.25 182 GLN A C 1
ATOM 1487 O O . GLN A 1 182 ? -1.687 1.366 21.685 1.00 87.25 182 GLN A O 1
ATOM 1492 N N . LEU A 1 183 ? -2.150 -0.489 22.865 1.00 89.81 183 LEU A N 1
ATOM 1493 C CA . LEU A 1 183 ? -1.482 -1.411 21.956 1.00 89.81 183 LEU A CA 1
ATOM 1494 C C . LEU A 1 183 ? -2.122 -1.399 20.557 1.00 89.81 183 LEU A C 1
ATOM 1496 O O . LEU A 1 183 ? -1.413 -1.434 19.551 1.00 89.81 183 LEU A O 1
ATOM 1500 N N . GLU A 1 184 ? -3.449 -1.305 20.457 1.00 85.81 184 GLU A N 1
ATOM 1501 C CA . GLU A 1 184 ? -4.149 -1.163 19.172 1.00 85.81 184 GLU A CA 1
ATOM 1502 C C . GLU A 1 184 ? -3.836 0.170 18.480 1.00 85.81 184 GLU A C 1
ATOM 1504 O O . GLU A 1 184 ? -3.543 0.197 17.278 1.00 85.81 184 GLU A O 1
ATOM 1509 N N . ARG A 1 185 ? -3.815 1.275 19.233 1.00 86.06 185 ARG A N 1
ATOM 1510 C CA . ARG A 1 185 ? -3.428 2.597 18.715 1.00 86.06 185 ARG A CA 1
ATOM 1511 C C . ARG A 1 185 ? -1.978 2.608 18.236 1.00 86.06 185 ARG A C 1
ATOM 1513 O O . ARG A 1 185 ? -1.686 3.185 17.190 1.00 86.06 185 ARG A O 1
ATOM 1520 N N . GLU A 1 186 ? -1.067 1.980 18.973 1.00 89.75 186 GLU A N 1
ATOM 1521 C CA . GLU A 1 186 ? 0.340 1.854 18.586 1.00 89.75 186 GLU A CA 1
ATOM 1522 C C . GLU A 1 186 ? 0.512 1.008 17.328 1.00 89.75 186 GLU A C 1
ATOM 1524 O O . GLU A 1 186 ? 1.228 1.424 16.418 1.00 89.75 186 GLU A O 1
ATOM 1529 N N . LYS A 1 187 ? -0.195 -0.123 17.218 1.00 88.25 187 LYS A N 1
ATOM 1530 C CA . LYS A 1 187 ? -0.221 -0.933 15.989 1.00 88.25 187 LYS A CA 1
ATOM 1531 C C . LYS A 1 187 ? -0.698 -0.123 14.785 1.00 88.25 187 LYS A C 1
ATOM 1533 O O . LYS A 1 187 ? -0.081 -0.193 13.725 1.00 88.25 187 LYS A O 1
ATOM 1538 N N . THR A 1 188 ? -1.758 0.661 14.962 1.00 87.38 188 THR A N 1
ATOM 1539 C CA . THR A 1 188 ? -2.329 1.531 13.923 1.00 87.38 188 THR A CA 1
ATOM 1540 C C . THR A 1 188 ? -1.304 2.569 13.461 1.00 87.38 188 THR A C 1
ATOM 1542 O O . THR A 1 188 ? -0.987 2.642 12.275 1.00 87.38 188 THR A O 1
ATOM 1545 N N . LYS A 1 189 ? -0.696 3.299 14.406 1.00 88.94 189 LYS A N 1
ATOM 1546 C CA . LYS A 1 189 ? 0.351 4.295 14.122 1.00 88.94 189 LYS A CA 1
ATOM 1547 C C . LYS A 1 189 ? 1.578 3.681 13.456 1.00 88.94 189 LYS A C 1
ATOM 1549 O O . LYS A 1 189 ? 2.129 4.261 12.526 1.00 88.94 189 LYS A O 1
ATOM 1554 N N . LYS A 1 190 ? 2.019 2.517 13.938 1.00 91.19 190 LYS A N 1
ATOM 1555 C CA . LYS A 1 190 ? 3.165 1.799 13.381 1.00 91.19 190 LYS A CA 1
ATOM 1556 C C . LYS A 1 190 ? 2.895 1.391 11.934 1.00 91.19 190 LYS A C 1
ATOM 1558 O O . LYS A 1 190 ? 3.726 1.657 11.077 1.00 91.19 190 LYS A O 1
ATOM 1563 N N . SER A 1 191 ? 1.721 0.822 11.659 1.00 88.00 191 SER A N 1
ATOM 1564 C CA . SER A 1 191 ? 1.313 0.432 10.305 1.00 88.00 191 SER A CA 1
ATOM 1565 C C . SER A 1 191 ? 1.244 1.631 9.355 1.00 88.00 191 SER A C 1
ATOM 1567 O O . SER A 1 191 ? 1.685 1.522 8.216 1.00 88.00 191 SER A O 1
ATOM 1569 N N . GLU A 1 192 ? 0.720 2.772 9.810 1.00 89.12 192 GLU A N 1
ATOM 1570 C CA . GLU A 1 192 ? 0.693 4.012 9.023 1.00 89.12 192 GLU A CA 1
ATOM 1571 C C . GLU A 1 192 ? 2.100 4.515 8.716 1.00 89.12 192 GLU A C 1
ATOM 1573 O O . GLU A 1 192 ? 2.406 4.837 7.569 1.00 89.12 192 GLU A O 1
ATOM 1578 N N . TYR A 1 193 ? 2.971 4.539 9.726 1.00 91.31 193 TYR A N 1
ATOM 1579 C CA . TYR A 1 193 ? 4.361 4.936 9.552 1.00 91.31 193 TYR A CA 1
ATOM 1580 C C . TYR A 1 193 ? 5.073 4.037 8.535 1.00 91.31 193 TYR A C 1
ATOM 1582 O O . TYR A 1 193 ? 5.678 4.548 7.598 1.00 91.31 193 TYR A O 1
ATOM 1590 N N . GLU A 1 194 ? 4.939 2.716 8.663 1.00 91.69 194 GLU A N 1
ATOM 1591 C CA . GLU A 1 194 ? 5.539 1.738 7.746 1.00 91.69 194 GLU A CA 1
ATOM 1592 C C . GLU A 1 194 ? 5.009 1.860 6.307 1.00 91.69 194 GLU A C 1
ATOM 1594 O O . GLU A 1 194 ? 5.757 1.667 5.347 1.00 91.69 194 GLU A O 1
ATOM 1599 N N . SER A 1 195 ? 3.725 2.180 6.120 1.00 90.62 195 SER A N 1
ATOM 1600 C CA . SER A 1 195 ? 3.162 2.487 4.797 1.00 90.62 195 SER A CA 1
ATOM 1601 C C . SER A 1 195 ? 3.760 3.761 4.205 1.00 90.62 195 SER A C 1
ATOM 1603 O O . SER A 1 195 ? 4.221 3.756 3.061 1.00 90.62 195 SER A O 1
ATOM 1605 N N . LEU A 1 196 ? 3.829 4.838 4.989 1.00 89.31 196 LEU A N 1
ATOM 1606 C CA . LEU A 1 196 ? 4.400 6.107 4.541 1.00 89.31 196 LEU A CA 1
ATOM 1607 C C . LEU A 1 196 ? 5.887 5.981 4.197 1.00 89.31 196 LEU A C 1
ATOM 1609 O O . LEU A 1 196 ? 6.323 6.549 3.196 1.00 89.31 196 LEU A O 1
ATOM 1613 N N . THR A 1 197 ? 6.665 5.225 4.978 1.00 92.25 197 THR A N 1
ATOM 1614 C CA . THR A 1 197 ? 8.089 5.004 4.690 1.00 92.25 197 THR A CA 1
ATOM 1615 C C . THR A 1 197 ? 8.282 4.215 3.404 1.00 92.25 197 THR A C 1
ATOM 1617 O O . THR A 1 197 ? 9.043 4.659 2.554 1.00 92.25 197 THR A O 1
ATOM 1620 N N . ARG A 1 198 ? 7.548 3.112 3.192 1.00 90.75 198 ARG A N 1
ATOM 1621 C CA . ARG A 1 198 ? 7.670 2.301 1.963 1.00 90.75 198 ARG A CA 1
ATOM 1622 C C . ARG A 1 198 ? 7.364 3.110 0.707 1.00 90.75 198 ARG A C 1
ATOM 1624 O O . ARG A 1 198 ? 8.112 3.057 -0.268 1.00 90.75 198 ARG A O 1
ATOM 1631 N N . ILE A 1 199 ? 6.297 3.905 0.754 1.00 90.69 199 ILE A N 1
ATOM 1632 C CA . ILE A 1 199 ? 5.914 4.798 -0.342 1.00 90.69 199 ILE A CA 1
ATOM 1633 C C . ILE A 1 199 ? 6.997 5.850 -0.573 1.00 90.69 199 ILE A C 1
ATOM 1635 O O . ILE A 1 199 ? 7.453 6.041 -1.700 1.00 90.69 199 ILE A O 1
ATOM 1639 N N . LYS A 1 200 ? 7.457 6.505 0.496 1.00 91.06 200 LYS A N 1
ATOM 1640 C CA . LYS A 1 200 ? 8.499 7.529 0.420 1.00 91.06 200 LYS A CA 1
ATOM 1641 C C . LYS A 1 200 ? 9.814 6.973 -0.129 1.00 91.06 200 LYS A C 1
ATOM 1643 O O . LYS A 1 200 ? 10.462 7.654 -0.922 1.00 91.06 200 LYS A O 1
ATOM 1648 N N . ASP A 1 201 ? 10.209 5.772 0.267 1.00 90.38 201 ASP A N 1
ATOM 1649 C CA . ASP A 1 201 ? 11.453 5.140 -0.169 1.00 90.38 201 ASP A CA 1
ATOM 1650 C C . ASP A 1 201 ? 11.386 4.754 -1.648 1.00 90.38 201 ASP A C 1
ATOM 1652 O O . ASP A 1 201 ? 12.325 5.017 -2.402 1.00 90.38 201 ASP A O 1
ATOM 1656 N N . ALA A 1 202 ? 10.251 4.212 -2.095 1.00 88.25 202 ALA A N 1
ATOM 1657 C CA . ALA A 1 202 ? 10.025 3.898 -3.501 1.00 88.25 202 ALA A CA 1
ATOM 1658 C C . ALA A 1 202 ? 9.984 5.152 -4.390 1.00 88.25 202 ALA A C 1
ATOM 1660 O O . ALA A 1 202 ? 10.534 5.126 -5.489 1.00 88.25 202 ALA A O 1
ATOM 1661 N N . LEU A 1 203 ? 9.420 6.262 -3.898 1.00 86.38 203 LEU A N 1
ATOM 1662 C CA . LEU A 1 203 ? 9.427 7.550 -4.601 1.00 86.38 203 LEU A CA 1
ATOM 1663 C C . LEU A 1 203 ? 10.813 8.226 -4.603 1.00 86.38 203 LEU A C 1
ATOM 1665 O O . LEU A 1 203 ? 11.180 8.869 -5.582 1.00 86.38 203 LEU A O 1
ATOM 1669 N N . ASN A 1 204 ? 11.606 8.094 -3.532 1.00 85.25 204 ASN A N 1
ATOM 1670 C CA . ASN A 1 204 ? 12.906 8.773 -3.413 1.00 85.25 204 ASN A CA 1
ATOM 1671 C C . ASN A 1 204 ? 14.077 8.038 -4.069 1.00 85.25 204 ASN A C 1
ATOM 1673 O O . ASN A 1 204 ? 15.121 8.657 -4.291 1.00 85.25 204 ASN A O 1
ATOM 1677 N N . LYS A 1 205 ? 13.928 6.755 -4.421 1.00 74.31 205 LYS A N 1
ATOM 1678 C CA . LYS A 1 205 ? 14.985 5.946 -5.060 1.00 74.31 205 LYS A CA 1
ATOM 1679 C C . LYS A 1 205 ? 15.498 6.529 -6.392 1.00 74.31 205 LYS A C 1
ATOM 1681 O O . LYS A 1 205 ? 16.541 6.105 -6.880 1.00 74.31 205 LYS A O 1
ATOM 1686 N N . GLN A 1 206 ? 14.805 7.534 -6.930 1.00 60.72 206 GLN A N 1
ATOM 1687 C CA . GLN A 1 206 ? 15.139 8.304 -8.126 1.00 60.72 206 GLN A CA 1
ATOM 1688 C C . GLN A 1 206 ? 16.281 9.326 -7.929 1.00 60.72 206 GLN A C 1
ATOM 1690 O O . GLN A 1 206 ? 17.028 9.592 -8.864 1.00 60.72 206 GLN A O 1
ATOM 1695 N N . LYS A 1 207 ? 16.450 9.914 -6.733 1.00 57.69 207 LYS A N 1
ATOM 1696 C CA . LYS A 1 207 ? 17.273 11.136 -6.576 1.00 57.69 207 LYS A CA 1
ATOM 1697 C C . LYS A 1 207 ? 18.792 10.934 -6.537 1.00 57.69 207 LYS A C 1
ATOM 1699 O O . LYS A 1 207 ? 19.512 11.908 -6.708 1.00 57.69 207 LYS A O 1
ATOM 1704 N N . ASN A 1 208 ? 19.287 9.712 -6.329 1.00 53.66 208 ASN A N 1
ATOM 1705 C CA . ASN A 1 208 ? 20.708 9.484 -6.013 1.00 53.66 208 ASN A CA 1
ATOM 1706 C C . ASN A 1 208 ? 21.534 8.819 -7.123 1.00 53.66 208 ASN A C 1
ATOM 1708 O O . ASN A 1 208 ? 22.704 8.521 -6.900 1.00 53.66 208 ASN A O 1
ATOM 1712 N N . LYS A 1 209 ? 20.976 8.595 -8.316 1.00 56.88 209 LYS A N 1
ATOM 1713 C CA . LYS A 1 209 ? 21.785 8.212 -9.480 1.00 56.88 209 LYS A CA 1
ATOM 1714 C C . LYS A 1 209 ? 22.111 9.463 -10.289 1.00 56.88 209 LYS A C 1
ATOM 1716 O O . LYS A 1 209 ? 21.527 9.704 -11.338 1.00 56.88 209 LYS A O 1
ATOM 1721 N N . THR A 1 210 ? 23.028 10.280 -9.771 1.00 46.97 210 THR A N 1
ATOM 1722 C CA . THR A 1 210 ? 23.757 11.224 -10.622 1.00 46.97 210 THR A CA 1
ATOM 1723 C C . THR A 1 210 ? 24.561 10.374 -11.588 1.00 46.97 210 THR A C 1
ATOM 1725 O O . THR A 1 210 ? 25.458 9.641 -11.176 1.00 46.97 210 THR A O 1
ATOM 1728 N N . TYR A 1 211 ? 24.169 10.406 -12.853 1.00 48.88 211 TYR A N 1
ATOM 1729 C CA . TYR A 1 211 ? 24.862 9.712 -13.920 1.00 48.88 211 TYR A CA 1
ATOM 1730 C C . TYR A 1 211 ? 26.206 10.403 -14.127 1.00 48.88 211 TYR A C 1
ATOM 1732 O O . TYR A 1 211 ? 26.300 11.438 -14.782 1.00 48.88 211 TYR A O 1
ATOM 1740 N N . GLU A 1 212 ? 27.248 9.871 -13.494 1.00 46.62 212 GLU A N 1
ATOM 1741 C CA . GLU A 1 212 ? 28.603 10.125 -13.949 1.00 46.62 212 GLU A CA 1
ATOM 1742 C C . GLU A 1 212 ? 28.663 9.592 -15.381 1.00 46.62 212 GLU A C 1
ATOM 1744 O O . GLU A 1 212 ? 28.382 8.416 -15.618 1.00 46.62 212 GLU A O 1
ATOM 1749 N N . ASN A 1 213 ? 28.929 10.486 -16.334 1.00 46.22 213 ASN A N 1
ATOM 1750 C CA . ASN A 1 213 ? 29.144 10.167 -17.739 1.00 46.22 213 ASN A CA 1
ATOM 1751 C C . ASN A 1 213 ? 30.402 9.298 -17.864 1.00 46.22 213 ASN A C 1
ATOM 1753 O O . ASN A 1 213 ? 31.453 9.759 -18.301 1.00 46.22 213 ASN A O 1
ATOM 1757 N N . GLN A 1 214 ? 30.329 8.039 -17.450 1.00 49.62 214 GLN A N 1
ATOM 1758 C CA . GLN A 1 214 ? 31.257 7.033 -17.923 1.00 49.62 214 GLN A CA 1
ATOM 1759 C C . GLN A 1 214 ? 30.808 6.740 -19.344 1.00 49.62 214 GLN A C 1
ATOM 1761 O O . GLN A 1 214 ? 29.897 5.946 -19.573 1.00 49.62 214 GLN A O 1
ATOM 1766 N N . ALA A 1 215 ? 31.405 7.475 -20.286 1.00 49.66 215 ALA A N 1
ATOM 1767 C CA . ALA A 1 215 ? 31.410 7.094 -21.686 1.00 49.66 215 ALA A CA 1
ATOM 1768 C C . ALA A 1 215 ? 31.653 5.577 -21.735 1.00 49.66 215 ALA A C 1
ATOM 1770 O O . ALA A 1 215 ? 32.630 5.122 -21.123 1.00 49.66 215 ALA A O 1
ATOM 1771 N N . PRO A 1 216 ? 30.766 4.787 -22.360 1.00 50.28 216 PRO A N 1
ATOM 1772 C CA . PRO A 1 216 ? 30.992 3.364 -22.501 1.00 50.28 216 PRO A CA 1
ATOM 1773 C C . PRO A 1 216 ? 32.284 3.199 -23.302 1.00 50.28 216 PRO A C 1
ATOM 1775 O O . PRO A 1 216 ? 32.303 3.359 -24.518 1.00 50.28 216 PRO A O 1
ATOM 1778 N N . ASN A 1 217 ? 33.396 2.919 -22.627 1.00 54.06 217 ASN A N 1
ATOM 1779 C CA . ASN A 1 217 ? 34.544 2.311 -23.281 1.00 54.06 217 ASN A CA 1
ATOM 1780 C C . ASN A 1 217 ? 34.137 0.859 -23.529 1.00 54.06 217 ASN A C 1
ATOM 1782 O O . ASN A 1 217 ? 34.482 -0.018 -22.740 1.00 54.06 217 ASN A O 1
ATOM 1786 N N . ASP A 1 218 ? 33.296 0.638 -24.539 1.00 53.03 218 ASP A N 1
ATOM 1787 C CA . ASP A 1 218 ? 32.738 -0.671 -24.849 1.00 53.03 218 ASP A CA 1
ATOM 1788 C C . ASP A 1 218 ? 33.666 -1.420 -25.828 1.00 53.03 218 ASP A C 1
ATOM 1790 O O . ASP A 1 218 ? 33.839 -0.979 -26.968 1.00 53.03 218 ASP A O 1
ATOM 1794 N N . PRO A 1 219 ? 34.293 -2.545 -25.425 1.00 52.72 219 PRO A N 1
ATOM 1795 C CA . PRO A 1 219 ? 35.131 -3.365 -26.302 1.00 52.72 219 PRO A CA 1
ATOM 1796 C C . PRO A 1 219 ? 34.341 -4.118 -27.386 1.00 52.72 219 PRO A C 1
ATOM 1798 O O . PRO A 1 219 ? 34.962 -4.738 -28.248 1.00 52.72 219 PRO A O 1
ATOM 1801 N N . PHE A 1 220 ? 33.001 -4.102 -27.344 1.00 48.62 220 PHE A N 1
ATOM 1802 C CA . PHE A 1 220 ? 32.121 -4.815 -28.285 1.00 48.62 220 PHE A CA 1
ATOM 1803 C C . PHE A 1 220 ? 31.548 -3.938 -29.401 1.00 48.62 220 PHE A C 1
ATOM 1805 O O . PHE A 1 220 ? 30.647 -4.364 -30.124 1.00 48.62 220 PHE A O 1
ATOM 1812 N N . HIS A 1 221 ? 32.077 -2.727 -29.562 1.00 54.59 221 HIS A N 1
ATOM 1813 C CA . HIS A 1 221 ? 31.700 -1.823 -30.635 1.00 54.59 221 HIS A CA 1
ATOM 1814 C C . HIS A 1 221 ? 31.997 -2.479 -31.996 1.00 54.59 221 HIS A C 1
ATOM 1816 O O . HIS A 1 221 ? 33.145 -2.565 -32.437 1.00 54.59 221 HIS A O 1
ATOM 1822 N N . CYS A 1 222 ? 30.955 -3.016 -32.632 1.00 53.59 222 CYS A N 1
ATOM 1823 C CA . CYS A 1 222 ? 31.035 -3.679 -33.927 1.00 53.59 222 CYS A CA 1
ATOM 1824 C C . CYS A 1 222 ? 31.204 -2.625 -35.028 1.00 53.59 222 CYS A C 1
ATOM 1826 O O . CYS A 1 222 ? 30.257 -2.278 -35.726 1.00 53.59 222 CYS A O 1
ATOM 1828 N N . ARG A 1 223 ? 32.429 -2.106 -35.157 1.00 52.59 223 ARG A N 1
ATOM 1829 C CA . ARG A 1 223 ? 32.859 -1.210 -36.234 1.00 52.59 223 ARG A CA 1
ATOM 1830 C C . ARG A 1 223 ? 33.066 -2.037 -37.504 1.00 52.59 223 ARG A C 1
ATOM 1832 O O . ARG A 1 223 ? 34.135 -2.617 -37.682 1.00 52.59 223 ARG A O 1
ATOM 1839 N N . PHE A 1 224 ? 32.056 -2.128 -38.363 1.00 53.72 224 PHE A N 1
ATOM 1840 C CA . PHE A 1 224 ? 32.232 -2.707 -39.702 1.00 53.72 224 PHE A CA 1
ATOM 1841 C C . PHE A 1 224 ? 32.414 -1.630 -40.782 1.00 53.72 224 PHE A C 1
ATOM 1843 O O . PHE A 1 224 ? 33.056 -1.916 -41.791 1.00 53.72 224 PHE A O 1
ATOM 1850 N N . GLU A 1 225 ? 31.975 -0.388 -40.534 1.00 50.06 225 GLU A N 1
ATOM 1851 C CA . GLU A 1 225 ? 32.255 0.792 -41.367 1.00 50.06 225 GLU A CA 1
ATOM 1852 C C . GLU A 1 225 ? 32.510 2.030 -40.480 1.00 50.06 225 GLU A C 1
ATOM 1854 O O . GLU A 1 225 ? 31.753 2.249 -39.539 1.00 50.06 225 GLU A O 1
ATOM 1859 N N . PRO A 1 226 ? 33.572 2.825 -40.712 1.00 53.72 226 PRO A N 1
ATOM 1860 C CA . PRO A 1 226 ? 33.863 4.050 -39.965 1.00 53.72 226 PRO A CA 1
ATOM 1861 C C . PRO A 1 226 ? 33.113 5.258 -40.557 1.00 53.72 226 PRO A C 1
ATOM 1863 O O . PRO A 1 226 ? 33.737 6.252 -40.931 1.00 53.72 226 PRO A O 1
ATOM 1866 N N . ASP A 1 227 ? 31.790 5.163 -40.672 1.00 59.75 227 ASP A N 1
ATOM 1867 C CA . ASP A 1 227 ? 30.952 6.291 -41.086 1.00 59.75 227 ASP A CA 1
ATOM 1868 C C . ASP A 1 227 ? 30.458 7.017 -39.821 1.00 59.75 227 ASP A C 1
ATOM 1870 O O . ASP A 1 227 ? 29.841 6.400 -38.954 1.00 59.75 227 ASP A O 1
ATOM 1874 N N . GLU A 1 228 ? 30.716 8.326 -39.699 1.00 64.12 228 GLU A N 1
ATOM 1875 C CA . GLU A 1 228 ? 30.371 9.133 -38.505 1.00 64.12 228 GLU A CA 1
ATOM 1876 C C . GLU A 1 228 ? 28.873 9.053 -38.128 1.00 64.12 228 GLU A C 1
ATOM 1878 O O . GLU A 1 228 ? 28.525 9.105 -36.952 1.00 64.12 228 GLU A O 1
ATOM 1883 N N . GLU A 1 229 ? 27.987 8.856 -39.111 1.00 64.81 229 GLU A N 1
ATOM 1884 C CA . GLU A 1 229 ? 26.535 8.707 -38.916 1.00 64.81 229 GLU A CA 1
ATOM 1885 C C . GLU A 1 229 ? 26.149 7.387 -38.213 1.00 64.81 229 GLU A C 1
ATOM 1887 O O . GLU A 1 229 ? 25.204 7.352 -37.423 1.00 64.81 229 GLU A O 1
ATOM 1892 N N . ASP A 1 230 ? 26.889 6.298 -38.451 1.00 72.25 230 ASP A N 1
ATOM 1893 C CA . ASP A 1 230 ? 26.629 4.996 -37.817 1.00 72.25 230 ASP A CA 1
ATOM 1894 C C . ASP A 1 230 ? 27.042 5.008 -36.335 1.00 72.25 230 ASP A C 1
ATOM 1896 O O . ASP A 1 230 ? 26.323 4.495 -35.470 1.00 72.25 230 ASP A O 1
ATOM 1900 N N . ASP A 1 231 ? 28.156 5.685 -36.030 1.00 74.81 231 ASP A N 1
ATOM 1901 C CA . ASP A 1 231 ? 28.640 5.904 -34.663 1.00 74.81 231 ASP A CA 1
ATOM 1902 C C . ASP A 1 231 ? 27.622 6.719 -33.829 1.00 74.81 231 ASP A C 1
ATOM 1904 O O . ASP A 1 231 ? 27.411 6.436 -32.643 1.00 74.81 231 ASP A O 1
ATOM 1908 N N . GLU A 1 232 ? 26.939 7.697 -34.438 1.00 80.62 232 GLU A N 1
ATOM 1909 C CA . GLU A 1 232 ? 25.885 8.485 -33.782 1.00 80.62 232 GLU A CA 1
ATOM 1910 C C . GLU A 1 232 ? 24.640 7.646 -33.445 1.00 80.62 232 GLU A C 1
ATOM 1912 O O . GLU A 1 232 ? 24.127 7.727 -32.322 1.00 80.62 232 GLU A O 1
ATOM 1917 N N . ILE A 1 233 ? 24.175 6.801 -34.374 1.00 84.19 233 ILE A N 1
ATOM 1918 C CA . ILE A 1 233 ? 22.996 5.940 -34.171 1.00 84.19 233 ILE A CA 1
ATOM 1919 C C . ILE A 1 233 ? 23.239 4.934 -33.041 1.00 84.19 233 ILE A C 1
ATOM 1921 O O . ILE A 1 233 ? 22.403 4.794 -32.143 1.00 84.19 233 ILE A O 1
ATOM 1925 N N . GLU A 1 234 ? 24.381 4.247 -33.051 1.00 83.81 234 GLU A N 1
ATOM 1926 C CA . GLU A 1 234 ? 24.730 3.268 -32.015 1.00 83.81 234 GLU A CA 1
ATOM 1927 C C . GLU A 1 234 ? 24.911 3.926 -30.641 1.00 83.81 234 GLU A C 1
ATOM 1929 O O . GLU A 1 234 ? 24.520 3.367 -29.609 1.00 83.81 234 GLU A O 1
ATOM 1934 N N . SER A 1 235 ? 25.462 5.142 -30.605 1.00 86.00 235 SER A N 1
ATOM 1935 C CA . SER A 1 235 ? 25.554 5.936 -29.379 1.00 86.00 235 SER A CA 1
ATOM 1936 C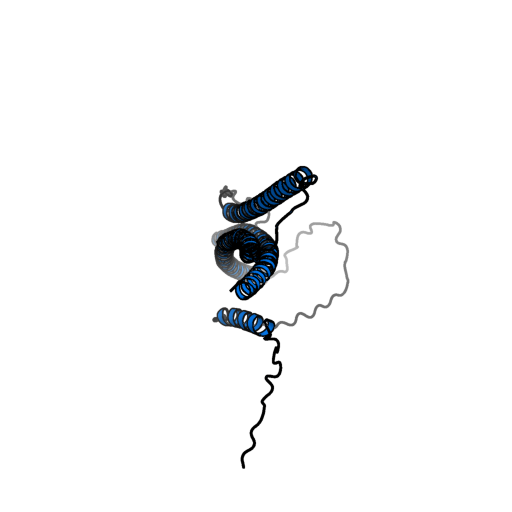 C . SER A 1 235 ? 24.165 6.246 -28.808 1.00 86.00 235 SER A C 1
ATOM 1938 O O . SER A 1 235 ? 23.922 6.033 -27.614 1.00 86.00 235 SER A O 1
ATOM 1940 N N . GLU A 1 236 ? 23.213 6.657 -29.655 1.00 87.44 236 GLU A N 1
ATOM 1941 C CA . GLU A 1 236 ? 21.841 6.930 -29.220 1.00 87.44 236 GLU A CA 1
ATOM 1942 C C . GLU A 1 236 ? 21.117 5.658 -28.753 1.00 87.44 236 GLU A C 1
ATOM 1944 O O . GLU A 1 236 ? 20.459 5.670 -27.708 1.00 87.44 236 GLU A O 1
ATOM 1949 N N . ILE A 1 237 ? 21.264 4.537 -29.469 1.00 88.00 237 ILE A N 1
ATOM 1950 C CA . ILE A 1 237 ? 20.707 3.239 -29.056 1.00 88.00 237 ILE A CA 1
ATOM 1951 C C . ILE A 1 237 ? 21.218 2.870 -27.661 1.00 88.00 237 ILE A C 1
ATOM 1953 O O . ILE A 1 237 ? 20.417 2.566 -26.773 1.00 88.00 237 ILE A O 1
ATOM 1957 N N . ASN A 1 238 ? 22.527 2.958 -27.427 1.00 87.75 238 ASN A N 1
ATOM 1958 C CA . ASN A 1 238 ? 23.121 2.651 -26.127 1.00 87.75 238 ASN A CA 1
ATOM 1959 C C . ASN A 1 238 ? 22.631 3.596 -25.024 1.00 87.75 238 ASN A C 1
ATOM 1961 O O . ASN A 1 238 ? 22.292 3.147 -23.923 1.00 87.75 238 ASN A O 1
ATOM 1965 N N . GLN A 1 239 ? 22.519 4.893 -25.317 1.00 89.00 239 GLN A N 1
ATOM 1966 C CA . GLN A 1 239 ? 21.960 5.865 -24.383 1.00 89.00 239 GLN A CA 1
ATOM 1967 C C . GLN A 1 239 ? 20.502 5.527 -24.030 1.00 89.00 239 GLN A C 1
ATOM 1969 O O . GLN A 1 239 ? 20.127 5.556 -22.852 1.00 89.00 239 GLN A O 1
ATOM 1974 N N . ASN A 1 240 ? 19.685 5.160 -25.019 1.00 92.12 240 ASN A N 1
ATOM 1975 C CA . ASN A 1 240 ? 18.294 4.763 -24.816 1.00 92.12 240 ASN A CA 1
ATOM 1976 C C . ASN A 1 240 ? 18.189 3.468 -23.997 1.00 92.12 240 ASN A C 1
ATOM 1978 O O . ASN A 1 240 ? 17.387 3.392 -23.064 1.00 92.12 240 ASN A O 1
ATOM 1982 N N . LEU A 1 241 ? 19.020 2.461 -24.284 1.00 91.00 241 LEU A N 1
ATOM 1983 C CA . LEU A 1 241 ? 19.073 1.206 -23.524 1.00 91.00 241 LEU A CA 1
ATOM 1984 C C . LEU A 1 241 ? 19.482 1.437 -22.066 1.00 91.00 241 LEU A C 1
ATOM 1986 O O . LEU A 1 241 ? 18.892 0.856 -21.150 1.00 91.00 241 LEU A O 1
ATOM 1990 N N . PHE A 1 242 ? 20.440 2.330 -21.825 1.00 89.38 242 PHE A N 1
ATOM 1991 C CA . PHE A 1 242 ? 20.831 2.711 -20.474 1.00 89.38 242 PHE A CA 1
ATOM 1992 C C . PHE A 1 242 ? 19.685 3.406 -19.720 1.00 89.38 242 PHE A C 1
ATOM 1994 O O . PHE A 1 242 ? 19.387 3.054 -18.573 1.00 89.38 242 PHE A O 1
ATOM 2001 N N . GLN A 1 243 ? 18.991 4.353 -20.362 1.00 89.19 243 GLN A N 1
ATOM 2002 C CA . GLN A 1 243 ? 17.796 4.989 -19.791 1.00 89.19 243 GLN A CA 1
ATOM 2003 C C . GLN A 1 243 ? 16.717 3.951 -19.455 1.00 89.19 243 GLN A C 1
ATOM 2005 O O . GLN A 1 243 ? 16.192 3.948 -18.339 1.00 89.19 243 GLN A O 1
ATOM 2010 N N . LEU A 1 244 ? 16.443 3.021 -20.373 1.00 91.31 244 LEU A N 1
ATOM 2011 C CA . LEU A 1 244 ? 15.498 1.923 -20.166 1.00 91.31 244 LEU A CA 1
ATOM 2012 C C . LEU A 1 244 ? 15.867 1.047 -18.972 1.00 91.31 244 LEU A C 1
ATOM 2014 O O . LEU A 1 244 ? 14.993 0.726 -18.169 1.00 91.31 244 LEU A O 1
ATOM 2018 N N . GLY A 1 245 ? 17.143 0.691 -18.811 1.00 90.62 245 GLY A N 1
ATOM 2019 C CA . GLY A 1 245 ? 17.611 -0.081 -17.658 1.00 90.62 245 GLY A CA 1
ATOM 2020 C C . GLY A 1 245 ? 17.330 0.623 -16.326 1.00 90.62 245 GLY A C 1
ATOM 2021 O O . GLY A 1 245 ? 16.898 -0.006 -15.353 1.00 90.62 245 GLY A O 1
ATOM 2022 N N . ASN A 1 246 ? 17.501 1.946 -16.285 1.00 88.81 246 ASN A N 1
ATOM 2023 C CA . ASN A 1 246 ? 17.201 2.742 -15.096 1.00 88.81 246 ASN A CA 1
ATOM 2024 C C . ASN A 1 246 ? 15.698 2.817 -14.812 1.00 88.81 246 ASN A C 1
ATOM 2026 O O . ASN A 1 246 ? 15.287 2.528 -13.682 1.00 88.81 246 ASN A O 1
ATOM 2030 N N . ILE A 1 247 ? 14.883 3.119 -15.827 1.00 91.31 247 ILE A N 1
ATOM 2031 C CA . ILE A 1 247 ? 13.422 3.177 -15.685 1.00 91.31 247 ILE A CA 1
ATOM 2032 C C . ILE A 1 247 ? 12.874 1.804 -15.280 1.00 91.31 247 ILE A C 1
ATOM 2034 O O . ILE A 1 247 ? 12.051 1.713 -14.375 1.00 91.31 247 ILE A O 1
ATOM 2038 N N . ALA A 1 248 ? 13.373 0.710 -15.859 1.00 92.12 248 ALA A N 1
ATOM 2039 C CA . ALA A 1 248 ? 12.972 -0.646 -15.489 1.00 92.12 248 ALA A CA 1
ATOM 2040 C C . ALA A 1 248 ? 13.289 -0.963 -14.016 1.00 92.12 248 ALA A C 1
ATOM 2042 O O . ALA A 1 248 ? 12.455 -1.524 -13.298 1.00 92.12 248 ALA A O 1
ATOM 2043 N N . SER A 1 249 ? 14.466 -0.560 -13.524 1.00 91.44 249 SER A N 1
ATOM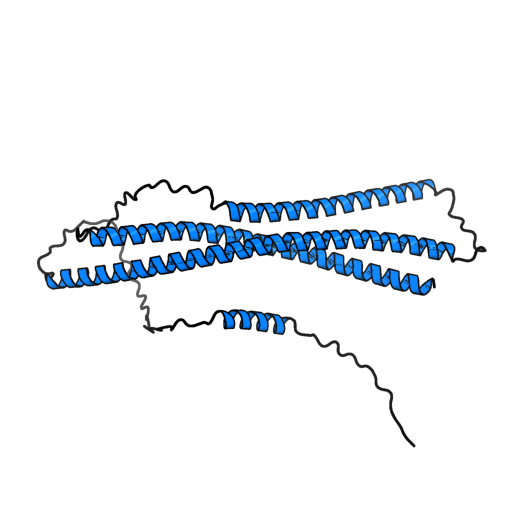 2044 C CA . SER A 1 249 ? 14.812 -0.697 -12.104 1.00 91.44 249 SER A CA 1
ATOM 2045 C C . SER A 1 249 ? 13.872 0.107 -11.200 1.00 91.44 249 SER A C 1
ATOM 2047 O O . SER A 1 249 ? 13.563 -0.338 -10.090 1.00 91.44 249 SER A O 1
ATOM 2049 N N . GLN A 1 250 ? 13.438 1.286 -11.639 1.00 89.31 250 GLN A N 1
ATOM 2050 C CA . GLN A 1 250 ? 12.508 2.127 -10.893 1.00 89.31 250 GLN A CA 1
ATOM 2051 C C . GLN A 1 250 ? 11.090 1.563 -10.917 1.00 89.31 250 GLN A C 1
ATOM 2053 O O . GLN A 1 250 ? 10.474 1.434 -9.862 1.00 89.31 250 GLN A O 1
ATOM 2058 N N . LEU A 1 251 ? 10.605 1.141 -12.083 1.00 93.56 251 LEU A N 1
ATOM 2059 C CA . LEU A 1 251 ? 9.338 0.436 -12.243 1.00 93.56 251 LEU A CA 1
ATOM 2060 C C . LEU A 1 251 ? 9.275 -0.791 -11.339 1.00 93.56 251 LEU A C 1
ATOM 2062 O O . LEU A 1 251 ? 8.262 -1.002 -10.682 1.00 93.56 251 LEU A O 1
ATOM 2066 N N . LYS A 1 252 ? 10.368 -1.554 -11.212 1.00 93.75 252 LYS A N 1
ATOM 2067 C CA . LYS A 1 252 ? 10.453 -2.669 -10.258 1.00 93.75 252 LYS A CA 1
ATOM 2068 C C . LYS A 1 252 ? 10.306 -2.207 -8.806 1.00 93.75 252 LYS A C 1
ATOM 2070 O O . LYS A 1 252 ? 9.608 -2.861 -8.031 1.00 93.75 252 LYS A O 1
ATOM 2075 N N . ALA A 1 253 ? 10.957 -1.109 -8.420 1.00 92.12 253 ALA A N 1
ATOM 2076 C CA . ALA A 1 253 ? 10.847 -0.562 -7.068 1.00 92.12 253 ALA A CA 1
ATOM 2077 C C . ALA A 1 253 ? 9.419 -0.079 -6.765 1.00 92.12 253 ALA A C 1
ATOM 2079 O O . ALA A 1 253 ? 8.875 -0.431 -5.721 1.00 92.12 253 ALA A O 1
ATOM 2080 N N . ILE A 1 254 ? 8.800 0.648 -7.702 1.00 94.00 254 ILE A N 1
ATOM 2081 C CA . ILE A 1 254 ? 7.400 1.076 -7.617 1.00 94.00 254 ILE A CA 1
ATOM 2082 C C . ILE A 1 254 ? 6.496 -0.152 -7.524 1.00 94.00 254 ILE A C 1
ATOM 2084 O O . ILE A 1 254 ? 5.733 -0.257 -6.576 1.00 94.00 254 ILE A O 1
ATOM 2088 N N . ALA A 1 255 ? 6.626 -1.119 -8.435 1.00 94.56 255 ALA A N 1
ATOM 2089 C CA . ALA A 1 255 ? 5.806 -2.327 -8.456 1.00 94.56 255 ALA A CA 1
ATOM 2090 C C . ALA A 1 255 ? 5.895 -3.106 -7.134 1.00 94.56 255 ALA A C 1
ATOM 2092 O O . ALA A 1 255 ? 4.872 -3.479 -6.564 1.00 94.56 255 ALA A O 1
ATOM 2093 N N . THR A 1 256 ? 7.104 -3.280 -6.596 1.00 95.19 256 THR A N 1
ATOM 2094 C CA . THR A 1 256 ? 7.309 -3.967 -5.311 1.00 95.19 256 THR A CA 1
ATOM 2095 C C . THR A 1 256 ? 6.629 -3.211 -4.168 1.00 95.19 256 THR A C 1
ATOM 2097 O O . THR A 1 256 ? 5.853 -3.801 -3.420 1.00 95.19 256 THR A O 1
ATOM 2100 N N . ALA A 1 257 ? 6.830 -1.893 -4.077 1.00 94.62 257 ALA A N 1
ATOM 2101 C CA . ALA A 1 257 ? 6.193 -1.074 -3.047 1.00 94.62 257 ALA A CA 1
ATOM 2102 C C . ALA A 1 257 ? 4.664 -1.037 -3.185 1.00 94.62 257 ALA A C 1
ATOM 2104 O O . ALA A 1 257 ? 3.959 -1.129 -2.184 1.00 94.62 257 ALA A O 1
ATOM 2105 N N . THR A 1 258 ? 4.138 -0.964 -4.414 1.00 95.62 258 THR A N 1
ATOM 2106 C CA . THR A 1 258 ? 2.692 -1.046 -4.663 1.00 95.62 258 THR A CA 1
ATOM 2107 C C . THR A 1 258 ? 2.129 -2.394 -4.222 1.00 95.62 258 THR A C 1
ATOM 2109 O O . THR A 1 258 ? 1.088 -2.425 -3.574 1.00 95.62 258 THR A O 1
ATOM 2112 N N . GLN A 1 259 ? 2.830 -3.499 -4.498 1.00 95.88 259 GLN A N 1
ATOM 2113 C CA . GLN A 1 259 ? 2.403 -4.838 -4.102 1.00 95.88 259 GLN A CA 1
ATOM 2114 C C . GLN A 1 259 ? 2.355 -4.979 -2.579 1.00 95.88 259 GLN A C 1
ATOM 2116 O O . GLN A 1 259 ? 1.354 -5.435 -2.026 1.00 95.88 259 GLN A O 1
ATOM 2121 N N . GLU A 1 260 ? 3.420 -4.570 -1.892 1.00 95.38 260 GLU A N 1
ATOM 2122 C CA . GLU A 1 260 ? 3.472 -4.600 -0.431 1.00 95.38 260 GLU A CA 1
ATOM 2123 C C . GLU A 1 260 ? 2.407 -3.690 0.192 1.00 95.38 260 GLU A C 1
ATOM 2125 O O . GLU A 1 260 ? 1.821 -4.024 1.222 1.00 95.38 260 GLU A O 1
ATOM 2130 N N . GLU A 1 261 ? 2.150 -2.516 -0.392 1.00 94.81 261 GLU A N 1
ATOM 2131 C CA . GLU A 1 261 ? 1.137 -1.590 0.115 1.00 94.81 261 GLU A CA 1
ATOM 2132 C C . GLU A 1 261 ? -0.275 -2.144 -0.065 1.00 94.81 261 GLU A C 1
ATOM 2134 O O . GLU A 1 261 ? -1.055 -2.087 0.880 1.00 94.81 261 GLU A O 1
ATOM 2139 N N . ILE A 1 262 ? -0.581 -2.778 -1.199 1.00 96.00 262 ILE A N 1
ATOM 2140 C CA . ILE A 1 262 ? -1.867 -3.459 -1.408 1.00 96.00 262 ILE A CA 1
ATOM 2141 C C . ILE A 1 262 ? -2.070 -4.573 -0.373 1.00 96.00 262 ILE A C 1
ATOM 2143 O O . ILE A 1 262 ? -3.138 -4.659 0.230 1.00 96.00 262 ILE A O 1
ATOM 2147 N N . ILE A 1 263 ? -1.052 -5.405 -0.119 1.00 95.94 263 ILE A N 1
ATOM 2148 C CA . ILE A 1 263 ? -1.138 -6.474 0.893 1.00 95.94 263 ILE A CA 1
ATOM 2149 C C . ILE A 1 263 ? -1.413 -5.882 2.284 1.00 95.94 263 ILE A C 1
ATOM 2151 O O . ILE A 1 263 ? -2.305 -6.354 2.992 1.00 95.94 263 ILE A O 1
ATOM 2155 N N . SER A 1 264 ? -0.678 -4.833 2.664 1.00 93.44 264 SER A N 1
ATOM 2156 C CA . SER A 1 264 ? -0.851 -4.150 3.952 1.00 93.44 264 SER A CA 1
ATOM 2157 C C . SER A 1 264 ? -2.248 -3.532 4.093 1.00 93.44 264 SER A C 1
ATOM 2159 O O . SER A 1 264 ? -2.917 -3.719 5.113 1.00 93.44 264 SER A O 1
ATOM 2161 N N . GLN A 1 265 ? -2.725 -2.848 3.048 1.00 93.88 265 GLN A N 1
ATOM 2162 C CA . GLN A 1 265 ? -4.056 -2.247 3.019 1.00 93.88 265 GLN A CA 1
ATOM 2163 C C . GLN A 1 265 ? -5.155 -3.302 3.122 1.00 93.88 265 GLN A C 1
ATOM 2165 O O . GLN A 1 265 ? -6.068 -3.115 3.919 1.00 93.88 265 GLN A O 1
ATOM 2170 N N . ASN A 1 266 ? -5.047 -4.430 2.415 1.00 95.44 266 ASN A N 1
ATOM 2171 C CA . ASN A 1 266 ? -6.017 -5.525 2.518 1.00 95.44 266 ASN A CA 1
ATOM 2172 C C . ASN A 1 266 ? -6.105 -6.059 3.953 1.00 95.44 266 ASN A C 1
ATOM 2174 O O . ASN A 1 266 ? -7.182 -6.068 4.542 1.00 95.44 266 ASN A O 1
ATOM 2178 N N . ALA A 1 267 ? -4.963 -6.377 4.570 1.00 93.94 267 ALA A N 1
ATOM 2179 C CA . ALA A 1 267 ? -4.935 -6.848 5.955 1.00 93.94 267 ALA A CA 1
ATOM 2180 C C . ALA A 1 267 ? -5.498 -5.813 6.947 1.00 93.94 267 ALA A C 1
ATOM 2182 O O . ALA A 1 267 ? -6.016 -6.164 8.009 1.00 93.94 267 ALA A O 1
ATOM 2183 N N . ARG A 1 268 ? -5.370 -4.517 6.642 1.00 92.62 268 ARG A N 1
ATOM 2184 C CA . ARG A 1 268 ? -5.950 -3.434 7.442 1.00 92.62 268 ARG A CA 1
ATOM 2185 C C . ARG A 1 268 ? -7.458 -3.307 7.236 1.00 92.62 268 ARG A C 1
ATOM 2187 O O . ARG A 1 268 ? -8.179 -3.148 8.219 1.00 92.62 268 ARG A O 1
ATOM 2194 N N . LEU A 1 269 ? -7.928 -3.411 5.997 1.00 95.50 269 LEU A N 1
ATOM 2195 C CA . LEU A 1 269 ? -9.349 -3.413 5.656 1.00 95.50 269 LEU A CA 1
ATOM 2196 C C . LEU A 1 269 ? -10.080 -4.586 6.312 1.00 95.50 269 LEU A C 1
ATOM 2198 O O . LEU A 1 269 ? -11.169 -4.377 6.837 1.00 95.50 269 LEU A O 1
ATOM 2202 N N . ASP A 1 270 ? -9.460 -5.765 6.389 1.00 96.00 270 ASP A N 1
ATOM 2203 C CA . ASP A 1 270 ? -10.027 -6.920 7.095 1.00 96.00 270 ASP A CA 1
ATOM 2204 C C . ASP A 1 270 ? -10.245 -6.622 8.588 1.00 96.00 270 ASP A C 1
ATOM 2206 O O . ASP A 1 270 ? -11.326 -6.858 9.131 1.00 96.00 270 ASP A O 1
ATOM 2210 N N . ARG A 1 271 ? -9.254 -6.012 9.259 1.00 91.94 271 ARG A N 1
ATOM 2211 C CA . ARG A 1 271 ? -9.393 -5.592 10.667 1.00 91.94 271 ARG A CA 1
ATOM 2212 C C . ARG A 1 271 ? -10.474 -4.531 10.848 1.00 91.94 271 ARG A C 1
ATOM 2214 O O . ARG A 1 271 ? -11.245 -4.594 11.802 1.00 91.94 271 ARG A O 1
ATOM 2221 N N . ILE A 1 272 ? -10.525 -3.550 9.950 1.00 94.56 272 ILE A N 1
ATOM 2222 C CA . ILE A 1 272 ? -11.545 -2.493 9.943 1.00 94.56 272 ILE A CA 1
ATOM 2223 C C . ILE A 1 272 ? -12.936 -3.093 9.742 1.00 94.56 272 ILE A C 1
ATOM 2225 O O . ILE A 1 272 ? -13.870 -2.693 10.434 1.00 94.56 272 ILE A O 1
ATOM 2229 N N . SER A 1 273 ? -13.075 -4.069 8.846 1.00 96.62 273 SER A N 1
ATOM 2230 C CA . SER A 1 273 ? -14.322 -4.793 8.612 1.00 96.62 273 SER A CA 1
ATOM 2231 C C . SER A 1 273 ? -14.762 -5.543 9.869 1.00 96.62 273 SER A C 1
ATOM 2233 O O . SER A 1 273 ? -15.899 -5.374 10.310 1.00 96.62 273 SER A O 1
ATOM 2235 N N . GLU A 1 274 ? -13.860 -6.282 10.519 1.00 95.06 274 GLU A N 1
ATOM 2236 C CA . GLU A 1 274 ? -14.165 -6.985 11.768 1.00 95.06 274 GLU A CA 1
ATOM 2237 C C . GLU A 1 274 ? -14.572 -6.016 12.893 1.00 95.06 274 GLU A C 1
ATOM 2239 O O . GLU A 1 274 ? -15.581 -6.232 13.573 1.00 95.06 274 GLU A O 1
ATOM 2244 N N . LYS A 1 275 ? -13.821 -4.919 13.076 1.00 93.19 275 LYS A N 1
ATOM 2245 C CA . LYS A 1 275 ? -14.163 -3.845 14.024 1.00 93.19 275 LYS A CA 1
ATOM 2246 C C . LYS A 1 275 ? -15.533 -3.242 13.705 1.00 93.19 275 LYS A C 1
ATOM 2248 O O . LYS A 1 275 ? -16.335 -3.047 14.614 1.00 93.19 275 LYS A O 1
ATOM 2253 N N . GLY A 1 276 ? -15.816 -2.999 12.426 1.00 96.00 276 GLY A N 1
ATOM 2254 C CA . GLY A 1 276 ? -17.094 -2.487 11.940 1.00 96.00 276 GLY A CA 1
ATOM 2255 C C . GLY A 1 276 ? -18.262 -3.411 12.279 1.00 96.00 276 GLY A C 1
ATOM 2256 O O . GLY A 1 276 ? -19.250 -2.949 12.841 1.00 96.00 276 GLY A O 1
ATOM 2257 N N . HIS A 1 277 ? -18.132 -4.718 12.033 1.00 96.19 277 HIS A N 1
ATOM 2258 C CA . HIS A 1 277 ? -19.165 -5.701 12.380 1.00 96.19 277 HIS A CA 1
ATOM 2259 C C . HIS A 1 277 ? -19.418 -5.788 13.890 1.00 96.19 277 HIS A C 1
ATOM 2261 O O . HIS A 1 277 ? -20.571 -5.856 14.321 1.00 96.19 277 HIS A O 1
ATOM 2267 N N . LYS A 1 278 ? -18.359 -5.761 14.710 1.00 93.06 278 LYS A N 1
ATOM 2268 C CA . LYS A 1 278 ? -18.495 -5.740 16.177 1.00 93.06 278 LYS A CA 1
ATOM 2269 C C . LYS A 1 278 ? -19.210 -4.477 16.649 1.00 93.06 278 LYS A C 1
ATOM 2271 O O . LYS A 1 278 ? -20.137 -4.564 17.450 1.00 93.06 278 LYS A O 1
ATOM 2276 N N . LEU A 1 279 ? -18.798 -3.322 16.130 1.00 94.31 279 LEU A N 1
ATOM 2277 C CA . LEU A 1 279 ? -19.385 -2.034 16.472 1.00 94.31 279 LEU A CA 1
ATOM 2278 C C . LEU A 1 279 ? -20.867 -1.962 16.088 1.00 94.31 279 LEU A C 1
ATOM 2280 O O . LEU A 1 279 ? -21.686 -1.528 16.893 1.00 94.31 279 LEU A O 1
ATOM 2284 N N . ASP A 1 280 ? -21.213 -2.412 14.884 1.00 96.25 280 ASP A N 1
ATOM 2285 C CA . ASP A 1 280 ? -22.593 -2.450 14.402 1.00 96.25 280 ASP A CA 1
ATOM 2286 C C . ASP A 1 280 ? -23.484 -3.306 15.315 1.00 96.25 280 ASP A C 1
ATOM 2288 O O . ASP A 1 280 ? -24.527 -2.851 15.794 1.00 96.25 280 ASP A O 1
ATOM 2292 N N . ALA A 1 281 ? -23.017 -4.506 15.678 1.00 94.12 281 ALA A N 1
ATOM 2293 C CA . ALA A 1 281 ? -23.714 -5.370 16.625 1.00 94.12 281 ALA A CA 1
ATOM 2294 C C . ALA A 1 281 ? -23.891 -4.706 18.007 1.00 94.12 281 ALA A C 1
ATOM 2296 O O . ALA A 1 281 ? -24.981 -4.763 18.588 1.00 94.12 281 ALA A O 1
ATOM 2297 N N . GLU A 1 282 ? -22.853 -4.049 18.538 1.00 91.44 282 GLU A N 1
ATOM 2298 C CA . GLU A 1 282 ? -22.924 -3.318 19.811 1.00 91.44 282 GLU A CA 1
ATOM 2299 C C . GLU A 1 282 ? -23.935 -2.164 19.760 1.00 91.44 282 GLU A C 1
ATOM 2301 O O . GLU A 1 282 ? -24.743 -2.005 20.682 1.00 91.44 282 GLU A O 1
ATOM 2306 N N . ILE A 1 283 ? -23.933 -1.379 18.681 1.00 92.88 283 ILE A N 1
ATOM 2307 C CA . ILE A 1 283 ? -24.875 -0.275 18.468 1.00 92.88 283 ILE A CA 1
ATOM 2308 C C . ILE A 1 283 ? -26.308 -0.807 18.391 1.00 92.88 283 ILE A C 1
ATOM 2310 O O . ILE A 1 283 ? -27.182 -0.287 19.090 1.00 92.88 283 ILE A O 1
ATOM 2314 N N . HIS A 1 284 ? -26.553 -1.868 17.620 1.00 94.12 284 HIS A N 1
ATOM 2315 C CA . HIS A 1 284 ? -27.869 -2.498 17.515 1.00 94.12 284 HIS A CA 1
ATOM 2316 C C . HIS A 1 284 ? -28.384 -2.994 18.871 1.00 94.12 284 HIS A C 1
ATOM 2318 O O . HIS A 1 284 ? -29.523 -2.709 19.252 1.00 94.12 284 HIS A O 1
ATOM 2324 N N . ILE A 1 285 ? -27.540 -3.679 19.648 1.00 90.19 285 ILE A N 1
ATOM 2325 C CA . ILE A 1 285 ? -27.898 -4.144 20.995 1.00 90.19 285 ILE A CA 1
ATOM 2326 C C . ILE A 1 285 ? -28.199 -2.959 21.918 1.00 90.19 285 ILE A C 1
ATOM 2328 O O . ILE A 1 285 ? -29.160 -3.003 22.692 1.00 90.19 285 ILE A O 1
ATOM 2332 N N . ASN A 1 286 ? -27.392 -1.900 21.863 1.00 88.69 286 ASN A N 1
ATOM 2333 C CA . ASN A 1 286 ? -27.598 -0.700 22.668 1.00 88.69 286 ASN A CA 1
ATOM 2334 C C . ASN A 1 286 ? -28.905 0.015 22.314 1.00 88.69 286 ASN A C 1
ATOM 2336 O O . ASN A 1 286 ? -29.641 0.408 23.221 1.00 88.69 286 ASN A O 1
ATOM 2340 N N . ALA A 1 287 ? -29.229 0.117 21.026 1.00 90.62 287 ALA A N 1
ATOM 2341 C CA . ALA A 1 287 ? -30.488 0.677 20.552 1.00 90.62 287 ALA A CA 1
ATOM 2342 C C . ALA A 1 287 ? -31.693 -0.142 21.045 1.00 90.62 287 ALA A C 1
ATOM 2344 O O . ALA A 1 287 ? -32.638 0.418 21.599 1.00 90.62 287 ALA A O 1
ATOM 2345 N N . GLU A 1 288 ? -31.644 -1.472 20.936 1.00 91.25 288 GLU A N 1
ATOM 2346 C CA . GLU A 1 288 ? -32.703 -2.355 21.444 1.00 91.25 288 GLU A CA 1
ATOM 2347 C C . GLU A 1 288 ? -32.849 -2.289 22.970 1.00 91.25 288 GLU A C 1
ATOM 2349 O O . GLU A 1 288 ? -33.957 -2.343 23.502 1.00 91.25 288 GLU A O 1
ATOM 2354 N N . ARG A 1 289 ? -31.746 -2.131 23.712 1.00 87.12 289 ARG A N 1
ATOM 2355 C CA . ARG A 1 289 ? -31.799 -1.927 25.169 1.00 87.12 289 ARG A CA 1
ATOM 2356 C C . ARG A 1 289 ? -32.456 -0.602 25.536 1.00 87.12 289 ARG A C 1
ATOM 2358 O O . ARG A 1 289 ? -33.240 -0.592 26.479 1.00 87.12 289 ARG A O 1
ATOM 2365 N N . LEU A 1 290 ? -32.166 0.474 24.807 1.00 86.50 290 LEU A N 1
ATOM 2366 C CA . LEU A 1 290 ? -32.803 1.779 25.002 1.00 86.50 290 LEU A CA 1
ATOM 2367 C C . LEU A 1 290 ? -34.312 1.717 24.752 1.00 86.50 290 LEU A C 1
ATOM 2369 O O . LEU A 1 290 ? -35.079 2.181 25.591 1.00 86.50 290 LEU A O 1
ATOM 2373 N N . LYS A 1 291 ? -34.743 1.060 23.667 1.00 89.25 291 LYS A N 1
ATOM 2374 C CA . LYS A 1 291 ? -36.170 0.849 23.357 1.00 89.25 291 LYS A CA 1
ATOM 2375 C C . LYS A 1 291 ? -36.944 0.095 24.440 1.00 89.25 291 LYS A C 1
ATOM 2377 O O . LYS A 1 291 ? -38.157 0.196 24.474 1.00 89.25 291 LYS A O 1
ATOM 2382 N N . ARG A 1 292 ? -36.269 -0.708 25.270 1.00 83.31 292 ARG A N 1
ATOM 2383 C CA . ARG A 1 292 ? -36.892 -1.449 26.384 1.00 83.31 292 ARG A CA 1
ATOM 2384 C C . ARG A 1 292 ? -36.928 -0.663 27.695 1.00 83.31 292 ARG A C 1
ATOM 2386 O O . ARG A 1 292 ? -37.523 -1.144 28.655 1.00 83.31 292 ARG A O 1
ATOM 2393 N N . ILE A 1 293 ? -36.168 0.429 27.793 1.00 74.38 293 ILE A N 1
ATOM 2394 C CA . ILE A 1 293 ? -36.107 1.277 28.993 1.00 74.38 293 ILE A CA 1
ATOM 2395 C C . ILE A 1 293 ? -37.156 2.393 28.909 1.00 74.38 293 ILE A C 1
ATOM 2397 O O . ILE A 1 293 ? -37.716 2.737 29.950 1.00 74.38 293 ILE A O 1
ATOM 2401 N N . ASN A 1 294 ? -37.387 2.926 27.703 1.00 56.62 294 ASN A N 1
ATOM 2402 C CA . ASN A 1 294 ? -38.520 3.798 27.373 1.00 56.62 294 ASN A CA 1
ATOM 2403 C C . ASN A 1 294 ? -39.796 2.982 27.148 1.00 56.62 294 ASN A C 1
ATOM 2405 O O . ASN A 1 294 ? -40.880 3.558 27.373 1.00 56.62 294 ASN A O 1
#

pLDDT: mean 74.06, std 21.69, range [28.91, 96.62]

Radius of gyration: 36.47 Å; chains: 1; bounding box: 110×44×107 Å

Sequence (294 aa):
MSSRGFRSISSDISSISSESTYNQSRNKLFEITSSKYDQNTYTSEYKSNYDNKFKNYGREGYTPYNNEGSSDEDVEAIKQEMRFVKQDSLNSTRNAVRTAVQAEETGRQTLEKLGTQSERIGTTEKYLDLTAVNAKMAEEKNKALKQLNRSVFIPHFKKPWKKQARLLEKEQRIRDQYELEQLEREKTKKSEYESLTRIKDALNKQKNKTYENQAPNDPFHCRFEPDEEDDEIESEINQNLFQLGNIASQLKAIATATQEEIISQNARLDRISEKGHKLDAEIHINAERLKRIN